Protein AF-A0A7R9WNU8-F1 (afdb_monomer_lite)

pLDDT: mean 70.0, std 20.92, range [22.3, 96.44]

Sequence (212 aa):
NELLADQFHLSLTNDFSRGPYYLSSAVDLATPSNAATPTSLSWSRRGPVSAQDYSLGQPVDSRFLCEICDNTTNACFNEGECYGTECECFTPLTKASGMLCEREISCLEEDCANGGTCNLVTGVCDCDIDFDGRLCQIKYCAETGTFCFNGATICNPDGTCECPPGYIGEDCIEFDCTDPSVCQNGGECGPVEGCDCSDTDYEGTFCEILFT

Radius of gyration: 22.52 Å; chains: 1; bounding box: 58×40×62 Å

Organism: NCBI:txid1486917

InterPro domains:
  IPR000742 EGF-like domain [PS00022] (125-136)
  IPR000742 EGF-like domain [PS50026] (103-137)
  IPR000742 EGF-like domain [PS50026] (173-208)
  IPR000742 EGF-like domain [SM00181] (68-102)
  IPR000742 EGF-like domain [SM00181] (106-137)
  IPR000742 EGF-like domain [SM00181] (140-173)
  IPR000742 EGF-like domain [SM00181] (176-208)

Foldseek 3Di:
DDDDQQAWDWDDDPPVPDDADWDDPDPLPVAPPPDLDRDDDWTFGQDPPDRDTDTDPDDPPTHTAGLFADPVVLRAPQPWDHDHGFTDQDDPRHQAEDRRSPGHQPDDQVQAPDPWGQDSHVSATDEDPQFDDRRSQWGQDPQLREIAGDNFDDADNVQATDEDPQFDDRRRQWGPCVDVPQAPQPWGQDRHPATHCPVDQADDRRSPHGND

Structure (mmCIF, N/CA/C/O backbone):
data_AF-A0A7R9WNU8-F1
#
_entry.id   AF-A0A7R9WNU8-F1
#
loop_
_atom_site.group_PDB
_atom_site.id
_atom_site.type_symbol
_atom_site.label_atom_id
_atom_site.label_alt_id
_atom_site.label_comp_id
_atom_site.label_asym_id
_atom_site.label_entity_id
_atom_site.label_seq_id
_atom_site.pdbx_PDB_ins_code
_atom_site.Cartn_x
_atom_site.Cartn_y
_atom_site.Cartn_z
_atom_site.occupancy
_atom_site.B_iso_or_equiv
_atom_site.auth_seq_id
_atom_site.auth_comp_id
_atom_site.auth_asym_id
_atom_site.auth_atom_id
_atom_site.pdbx_PDB_model_num
ATOM 1 N N . ASN A 1 1 ? 31.698 -10.765 -36.130 1.00 25.05 1 ASN A N 1
ATOM 2 C CA . ASN A 1 1 ? 32.548 -10.599 -34.942 1.00 25.05 1 ASN A CA 1
ATOM 3 C C . ASN A 1 1 ? 31.770 -9.798 -33.932 1.00 25.05 1 ASN A C 1
ATOM 5 O O . ASN A 1 1 ? 31.459 -8.657 -34.228 1.00 25.05 1 ASN A O 1
ATOM 9 N N . GLU A 1 2 ? 31.436 -10.479 -32.836 1.00 24.52 2 GLU A N 1
ATOM 10 C CA . GLU A 1 2 ? 31.051 -9.945 -31.522 1.00 24.52 2 GLU A CA 1
ATOM 11 C C . GLU A 1 2 ? 29.804 -9.049 -31.478 1.00 24.52 2 GLU A C 1
ATOM 13 O O . GLU A 1 2 ? 29.890 -7.827 -31.492 1.00 24.52 2 GLU A O 1
ATOM 18 N N . LEU A 1 3 ? 28.635 -9.691 -31.366 1.00 22.30 3 LEU A N 1
ATOM 19 C CA . LEU A 1 3 ? 27.522 -9.134 -30.596 1.00 22.30 3 LEU A CA 1
ATOM 20 C C . LEU A 1 3 ? 27.734 -9.611 -29.157 1.00 22.30 3 LEU A C 1
ATOM 22 O O . LEU A 1 3 ? 27.889 -10.812 -28.922 1.00 22.30 3 LEU A O 1
ATOM 26 N N . LEU A 1 4 ? 27.891 -8.649 -28.254 1.00 25.55 4 LEU A N 1
ATOM 27 C CA . LEU A 1 4 ? 28.163 -8.846 -26.836 1.00 25.55 4 LEU A CA 1
ATOM 28 C C . LEU A 1 4 ? 27.005 -9.623 -26.196 1.00 25.55 4 LEU A C 1
ATOM 30 O O . LEU A 1 4 ? 25.851 -9.467 -26.576 1.00 25.55 4 LEU A O 1
ATOM 34 N N . ALA A 1 5 ? 27.343 -10.523 -25.277 1.00 26.98 5 ALA A N 1
ATOM 35 C CA . ALA A 1 5 ? 26.377 -11.274 -24.493 1.00 26.98 5 ALA A CA 1
ATOM 36 C C . ALA A 1 5 ? 25.730 -10.326 -23.474 1.00 26.98 5 ALA A C 1
ATOM 38 O O . ALA A 1 5 ? 26.328 -10.054 -22.431 1.00 26.98 5 ALA A O 1
ATOM 39 N N . ASP A 1 6 ? 24.553 -9.803 -23.805 1.00 33.06 6 ASP A N 1
ATOM 40 C CA . ASP A 1 6 ? 23.759 -8.985 -22.893 1.00 33.06 6 ASP A CA 1
ATOM 41 C C . ASP A 1 6 ? 23.204 -9.851 -21.749 1.00 33.06 6 ASP A C 1
ATOM 43 O O . ASP A 1 6 ? 22.934 -11.050 -21.894 1.00 33.06 6 ASP A O 1
ATOM 47 N N . GLN A 1 7 ? 23.209 -9.266 -20.559 1.00 36.50 7 GLN A N 1
ATOM 48 C CA . GLN A 1 7 ? 23.317 -9.901 -19.256 1.00 36.50 7 GLN A CA 1
ATOM 49 C C . GLN A 1 7 ? 21.923 -10.304 -18.767 1.00 36.50 7 GLN A C 1
ATOM 51 O O . GLN A 1 7 ? 20.983 -9.533 -18.808 1.00 36.50 7 GLN A O 1
ATOM 56 N N . PHE A 1 8 ? 21.729 -11.527 -18.280 1.00 34.34 8 PHE A N 1
ATOM 57 C CA . PHE A 1 8 ? 20.435 -11.892 -17.694 1.00 34.34 8 PHE A CA 1
ATOM 58 C C . PHE A 1 8 ? 20.247 -11.183 -16.347 1.00 34.34 8 PHE A C 1
ATOM 60 O O . PHE A 1 8 ? 21.055 -11.376 -15.436 1.00 34.34 8 PHE A O 1
ATOM 67 N N . HIS A 1 9 ? 19.156 -10.429 -16.187 1.00 36.09 9 HIS A N 1
ATOM 68 C CA . HIS A 1 9 ? 18.772 -9.842 -14.904 1.00 36.09 9 HIS A CA 1
ATOM 69 C C . HIS A 1 9 ? 17.624 -10.647 -14.275 1.00 36.09 9 HIS A C 1
ATOM 71 O O . HIS A 1 9 ? 16.579 -10.863 -14.887 1.00 36.09 9 HIS A O 1
ATOM 77 N N . LEU A 1 10 ? 17.815 -11.113 -13.037 1.00 35.81 10 LEU A N 1
ATOM 78 C CA . LEU A 1 10 ? 16.743 -11.719 -12.242 1.00 35.81 10 LEU A CA 1
ATOM 79 C C . LEU A 1 10 ? 15.827 -10.598 -11.727 1.00 35.81 10 LEU A C 1
ATOM 81 O O . LEU A 1 10 ? 16.297 -9.740 -10.978 1.00 35.81 10 LEU A O 1
ATOM 85 N N . SER A 1 11 ? 14.545 -10.607 -12.105 1.00 32.97 11 SER A N 1
ATOM 86 C CA . SER A 1 11 ? 13.539 -9.745 -11.475 1.00 32.97 11 SER A CA 1
ATOM 87 C C . SER A 1 11 ? 12.910 -10.479 -10.291 1.00 32.97 11 SER A C 1
ATOM 89 O O . SER A 1 11 ? 12.469 -11.623 -10.406 1.00 32.97 11 SER A O 1
ATOM 91 N N . LEU A 1 12 ? 12.955 -9.835 -9.125 1.00 36.66 12 LEU A N 1
ATOM 92 C CA . LEU A 1 12 ? 12.411 -10.332 -7.867 1.00 36.66 12 LEU A CA 1
ATOM 93 C C . LEU A 1 12 ? 10.961 -9.856 -7.756 1.00 36.66 12 LEU A C 1
ATOM 95 O O . LEU A 1 12 ? 10.712 -8.686 -7.468 1.00 36.66 12 LEU A O 1
ATOM 99 N N . THR A 1 13 ? 9.995 -10.749 -7.955 1.00 33.03 13 THR A N 1
ATOM 100 C CA . THR A 1 13 ? 8.621 -10.490 -7.521 1.00 33.03 13 THR A CA 1
ATOM 101 C C . THR A 1 13 ? 8.575 -10.675 -6.008 1.00 33.03 13 THR A C 1
ATOM 103 O O . THR A 1 13 ? 8.647 -11.802 -5.516 1.00 33.03 13 THR A O 1
ATOM 106 N N . ASN A 1 14 ? 8.484 -9.574 -5.259 1.00 34.22 14 ASN A N 1
ATOM 107 C CA . ASN A 1 14 ? 8.147 -9.597 -3.834 1.00 34.22 14 ASN A CA 1
ATOM 108 C C . ASN A 1 14 ? 6.671 -9.989 -3.669 1.00 34.22 14 ASN A C 1
ATOM 110 O O . ASN A 1 14 ? 5.835 -9.178 -3.285 1.00 34.22 14 ASN A O 1
ATOM 114 N N . ASP A 1 15 ? 6.347 -11.242 -3.967 1.00 35.44 15 ASP A N 1
ATOM 115 C CA . ASP A 1 15 ? 5.181 -11.886 -3.387 1.00 35.44 15 ASP A CA 1
ATOM 116 C C . ASP A 1 15 ? 5.658 -12.539 -2.085 1.00 35.44 15 ASP A C 1
ATOM 118 O O . ASP A 1 15 ? 6.263 -13.617 -2.075 1.00 35.44 15 ASP A O 1
ATOM 122 N N . PHE A 1 16 ? 5.442 -11.842 -0.966 1.00 35.47 16 PHE A N 1
ATOM 123 C CA . PHE A 1 16 ? 5.829 -12.293 0.376 1.00 35.47 16 PHE A CA 1
ATOM 124 C C . PHE A 1 16 ? 5.161 -13.618 0.798 1.00 35.47 16 PHE A C 1
ATOM 126 O O . PHE A 1 16 ? 5.444 -14.129 1.881 1.00 35.47 16 PHE A O 1
ATOM 133 N N . SER A 1 17 ? 4.334 -14.230 -0.054 1.00 31.78 17 SER A N 1
ATOM 134 C CA . SER A 1 17 ? 3.738 -15.540 0.191 1.00 31.78 17 SER A CA 1
ATOM 135 C C . SER A 1 17 ? 4.529 -16.737 -0.372 1.00 31.78 17 SER A C 1
ATOM 137 O O . SER A 1 17 ? 4.220 -17.878 -0.007 1.00 31.78 17 SER A O 1
ATOM 139 N N . ARG A 1 18 ? 5.567 -16.555 -1.216 1.00 34.66 18 ARG A N 1
ATOM 140 C CA . ARG A 1 18 ? 6.251 -17.694 -1.881 1.00 34.66 18 ARG A CA 1
ATOM 141 C C . ARG A 1 18 ? 7.779 -17.585 -2.011 1.00 34.66 18 ARG A C 1
ATOM 143 O O . ARG A 1 18 ? 8.329 -17.411 -3.090 1.00 34.66 18 ARG A O 1
ATOM 150 N N . GLY A 1 19 ? 8.478 -17.947 -0.934 1.00 30.94 19 GLY A N 1
ATOM 151 C CA . GLY A 1 19 ? 9.800 -18.591 -1.022 1.00 30.94 19 GLY A CA 1
ATOM 152 C C . GLY A 1 19 ? 11.040 -17.677 -1.021 1.00 30.94 19 GLY A C 1
ATOM 153 O O . GLY A 1 19 ? 10.937 -16.461 -0.961 1.00 30.94 19 GLY A O 1
ATOM 154 N N . PRO A 1 20 ? 12.248 -18.273 -0.973 1.00 30.56 20 PRO A N 1
ATOM 155 C CA . PRO A 1 20 ? 13.504 -17.571 -0.716 1.00 30.56 20 PRO A CA 1
ATOM 156 C C . PRO A 1 20 ? 14.034 -16.842 -1.959 1.00 30.56 20 PRO A C 1
ATOM 158 O O . PRO A 1 20 ? 13.868 -17.296 -3.088 1.00 30.56 20 PRO A O 1
ATOM 161 N N . TYR A 1 21 ? 14.788 -15.779 -1.710 1.00 32.78 21 TYR A N 1
ATOM 162 C CA . TYR A 1 21 ? 15.542 -15.020 -2.702 1.00 32.78 21 TYR A CA 1
ATOM 163 C C . TYR A 1 21 ? 16.694 -15.847 -3.303 1.00 32.78 21 TYR A C 1
ATOM 165 O O . TYR A 1 21 ? 17.456 -16.481 -2.565 1.00 32.78 21 TYR A O 1
ATOM 173 N N . TYR A 1 22 ? 16.857 -15.791 -4.629 1.00 35.81 22 TYR A N 1
ATOM 174 C CA . TYR A 1 22 ? 18.014 -16.339 -5.343 1.00 35.81 22 TYR A CA 1
ATOM 175 C C . TYR A 1 22 ? 18.797 -15.189 -5.977 1.00 35.81 22 TYR A C 1
ATOM 177 O O . TYR A 1 22 ? 18.269 -14.443 -6.794 1.00 35.81 22 TYR A O 1
ATOM 185 N N . LEU A 1 23 ? 20.064 -15.046 -5.596 1.00 34.28 23 LEU A N 1
ATOM 186 C CA . LEU A 1 23 ? 21.018 -14.185 -6.288 1.00 34.28 23 LEU A CA 1
ATOM 187 C C . LEU A 1 23 ? 21.801 -15.074 -7.253 1.00 34.28 23 LEU A C 1
ATOM 189 O O . LEU A 1 23 ? 22.517 -15.964 -6.798 1.00 34.28 23 LEU A O 1
ATOM 193 N N . SER A 1 24 ? 21.714 -14.833 -8.560 1.00 36.03 24 SER A N 1
ATOM 194 C CA . SER A 1 24 ? 22.759 -15.294 -9.476 1.00 36.03 24 SER A CA 1
ATOM 195 C C . SER A 1 24 ? 23.588 -14.098 -9.917 1.00 36.03 24 SER A C 1
ATOM 197 O O . SER A 1 24 ? 23.088 -13.212 -10.602 1.00 36.03 24 SER A O 1
ATOM 199 N N . SER A 1 25 ? 24.870 -14.086 -9.569 1.00 39.31 25 SER A N 1
ATOM 200 C CA . SER A 1 25 ? 25.871 -13.351 -10.336 1.00 39.31 25 SER A CA 1
ATOM 201 C C . SER A 1 25 ? 26.431 -14.312 -11.384 1.00 39.31 25 SER A C 1
ATOM 203 O O . SER A 1 25 ? 27.365 -15.051 -11.075 1.00 39.31 25 SER A O 1
ATOM 205 N N . ALA A 1 26 ? 25.854 -14.383 -12.583 1.00 37.22 26 ALA A N 1
ATOM 206 C CA . ALA A 1 26 ? 26.482 -15.134 -13.669 1.00 37.22 26 ALA A CA 1
ATOM 207 C C . ALA A 1 26 ? 25.917 -14.739 -15.034 1.00 37.22 26 ALA A C 1
ATOM 209 O O . ALA A 1 26 ? 24.832 -15.161 -15.422 1.00 37.22 26 ALA A O 1
ATOM 210 N N . VAL A 1 27 ? 26.718 -13.999 -15.794 1.00 41.44 27 VAL A N 1
ATOM 211 C CA . VAL A 1 27 ? 26.675 -14.066 -17.253 1.00 41.44 27 VAL A CA 1
ATOM 212 C C . VAL A 1 27 ? 27.012 -15.515 -17.634 1.00 41.44 27 VAL A C 1
ATOM 214 O O . VAL A 1 27 ? 28.160 -15.938 -17.484 1.00 41.44 27 VAL A O 1
ATOM 217 N N . ASP A 1 28 ? 26.030 -16.306 -18.073 1.00 48.72 28 ASP A N 1
ATOM 218 C CA . ASP A 1 28 ? 26.281 -17.645 -18.620 1.00 48.72 28 ASP A CA 1
ATOM 219 C C . ASP A 1 28 ? 26.775 -17.521 -20.069 1.00 48.72 28 ASP A C 1
ATOM 221 O O . ASP A 1 28 ? 26.008 -17.641 -21.022 1.00 48.72 28 ASP A O 1
ATOM 225 N N . LEU A 1 29 ? 28.083 -17.291 -20.230 1.00 47.94 29 LEU A N 1
ATOM 226 C CA . LEU A 1 29 ? 28.760 -17.202 -21.533 1.00 47.94 29 LEU A CA 1
ATOM 227 C C . LEU A 1 29 ? 28.645 -18.486 -22.382 1.00 47.94 29 LEU A C 1
ATOM 229 O O . LEU A 1 29 ? 29.039 -18.475 -23.549 1.00 47.94 29 LEU A O 1
ATOM 233 N N . ALA A 1 30 ? 28.159 -19.596 -21.813 1.00 50.97 30 ALA A N 1
ATOM 234 C CA . ALA A 1 30 ? 27.924 -20.843 -22.534 1.00 50.97 30 ALA A CA 1
ATOM 235 C C . ALA A 1 30 ? 26.485 -20.973 -23.061 1.00 50.97 30 ALA A C 1
ATOM 237 O O . ALA A 1 30 ? 26.227 -21.878 -23.856 1.00 50.97 30 ALA A O 1
ATOM 238 N N . THR A 1 31 ? 25.566 -20.085 -22.664 1.00 50.19 31 THR A N 1
ATOM 239 C CA . THR A 1 31 ? 24.210 -20.049 -23.218 1.00 50.19 31 THR A CA 1
ATOM 240 C C . THR A 1 31 ? 24.264 -19.543 -24.665 1.00 50.19 31 THR A C 1
ATOM 242 O O . THR A 1 31 ? 24.716 -18.422 -24.909 1.00 50.19 31 THR A O 1
ATOM 245 N N . PRO A 1 32 ? 23.827 -20.345 -25.656 1.00 47.91 32 PRO A N 1
ATOM 246 C CA . PRO A 1 32 ? 23.740 -19.896 -27.041 1.00 47.91 32 PRO A CA 1
ATOM 247 C C . PRO A 1 32 ? 22.820 -18.677 -27.165 1.00 47.91 32 PRO A C 1
ATOM 249 O O . PRO A 1 32 ? 21.771 -18.635 -26.528 1.00 47.91 32 PRO A O 1
ATOM 252 N N . SER A 1 33 ? 23.147 -17.727 -28.044 1.00 45.22 33 SER A N 1
ATOM 253 C CA . SER A 1 33 ? 22.353 -16.499 -28.239 1.00 45.22 33 SER A CA 1
ATOM 254 C C . SER A 1 33 ? 20.903 -16.737 -28.687 1.00 45.22 33 SER A C 1
ATOM 256 O O . SER A 1 33 ? 20.090 -15.821 -28.660 1.00 45.22 33 SER A O 1
ATOM 258 N N . ASN A 1 34 ? 20.569 -17.956 -29.115 1.00 43.75 34 ASN A N 1
ATOM 259 C CA . ASN A 1 34 ? 19.229 -18.374 -29.518 1.00 43.75 34 ASN A CA 1
ATOM 260 C C . ASN A 1 34 ? 18.506 -19.241 -28.468 1.00 43.75 34 ASN A C 1
ATOM 262 O O . ASN A 1 34 ? 17.464 -19.822 -28.780 1.00 43.75 34 ASN A O 1
ATOM 266 N N . ALA A 1 35 ? 19.059 -19.394 -27.264 1.00 39.34 35 ALA A N 1
ATOM 267 C CA . ALA A 1 35 ? 18.433 -20.141 -26.181 1.00 39.34 35 ALA A CA 1
ATOM 268 C C . ALA A 1 35 ? 17.596 -19.200 -25.299 1.00 39.34 35 ALA A C 1
ATOM 270 O O . ALA A 1 35 ? 18.115 -18.260 -24.710 1.00 39.34 35 ALA A O 1
ATOM 271 N N . ALA A 1 36 ? 16.293 -19.480 -25.187 1.00 41.25 36 ALA A N 1
ATOM 272 C CA . ALA A 1 36 ? 15.349 -18.677 -24.400 1.00 41.25 36 ALA A CA 1
ATOM 273 C C . ALA A 1 36 ? 15.536 -18.806 -22.875 1.00 41.25 36 ALA A C 1
ATOM 275 O O . ALA A 1 36 ? 14.973 -18.030 -22.111 1.00 41.25 36 ALA A O 1
ATOM 276 N N . THR A 1 37 ? 16.305 -19.799 -22.421 1.00 50.91 37 THR A N 1
ATOM 277 C CA . THR A 1 37 ? 16.618 -20.029 -21.007 1.00 50.91 37 THR A CA 1
ATOM 278 C C . THR A 1 37 ? 18.098 -20.368 -20.859 1.00 50.91 37 THR A C 1
ATOM 280 O O . THR A 1 37 ? 18.585 -21.197 -21.639 1.00 50.91 37 THR A O 1
ATOM 283 N N . PRO A 1 38 ? 18.803 -19.818 -19.857 1.00 56.78 38 PRO A N 1
ATOM 284 C CA . PRO A 1 38 ? 20.194 -20.162 -19.614 1.00 56.78 38 PRO A CA 1
ATOM 285 C C . PRO A 1 38 ? 20.372 -21.650 -19.305 1.00 56.78 38 PRO A C 1
ATOM 287 O O . PRO A 1 38 ? 19.585 -22.241 -18.563 1.00 56.78 38 PRO A O 1
ATOM 290 N N . THR A 1 39 ? 21.403 -22.271 -19.875 1.00 55.09 39 THR A N 1
ATOM 291 C CA . THR A 1 39 ? 21.571 -23.735 -19.833 1.00 55.09 39 THR A CA 1
ATOM 292 C C . THR A 1 39 ? 22.517 -24.231 -18.739 1.00 55.09 39 THR A C 1
ATOM 294 O O . THR A 1 39 ? 22.515 -25.428 -18.450 1.00 55.09 39 THR A O 1
ATOM 297 N N . SER A 1 40 ? 23.310 -23.350 -18.119 1.00 60.25 40 SER A N 1
ATOM 298 C CA . SER A 1 40 ? 24.420 -23.742 -17.228 1.00 60.25 40 SER A CA 1
ATOM 299 C C . SER A 1 40 ? 24.307 -23.179 -15.807 1.00 60.25 40 SER A C 1
ATOM 301 O O . SER A 1 40 ? 25.317 -22.986 -15.128 1.00 60.25 40 SER A O 1
ATOM 303 N N . LEU A 1 41 ? 23.092 -22.896 -15.335 1.00 58.91 41 LEU A N 1
ATOM 304 C CA . LEU A 1 41 ? 22.897 -22.274 -14.026 1.00 58.91 41 LEU A CA 1
ATOM 305 C C . LEU A 1 41 ? 22.957 -23.273 -12.870 1.00 58.91 41 LEU A C 1
ATOM 307 O O . LEU A 1 41 ? 22.329 -24.332 -12.891 1.00 58.91 41 LEU A O 1
ATOM 311 N N . SER A 1 42 ? 23.669 -22.879 -11.816 1.00 56.09 42 SER A N 1
ATOM 312 C CA . SER A 1 42 ? 23.660 -23.537 -10.510 1.00 56.09 42 SER A CA 1
ATOM 313 C C . SER A 1 42 ? 22.867 -22.701 -9.507 1.00 56.09 42 SER A C 1
ATOM 315 O O . SER A 1 42 ? 23.148 -21.515 -9.345 1.00 56.09 42 SER A O 1
ATOM 317 N N . TRP A 1 43 ? 21.924 -23.320 -8.798 1.00 56.12 43 TRP A N 1
ATOM 318 C CA . TRP A 1 43 ? 21.064 -22.643 -7.824 1.00 56.12 43 TRP A CA 1
ATOM 319 C C . TRP A 1 43 ? 21.502 -22.951 -6.393 1.00 56.12 43 TRP A C 1
ATOM 321 O O . TRP A 1 43 ? 21.687 -24.119 -6.037 1.00 56.12 43 TRP A O 1
ATOM 331 N N . SER A 1 44 ? 21.625 -21.919 -5.556 1.00 49.78 44 SER A N 1
ATOM 332 C CA . SER A 1 44 ? 21.910 -22.061 -4.125 1.00 49.78 44 SER A CA 1
ATOM 333 C C . SER A 1 44 ? 21.028 -21.151 -3.265 1.00 49.78 44 SER A C 1
ATOM 335 O O . SER A 1 44 ? 20.645 -20.060 -3.683 1.00 49.78 44 SER A O 1
ATOM 337 N N . ARG A 1 45 ? 20.691 -21.601 -2.047 1.00 47.78 45 ARG A N 1
ATOM 338 C CA . ARG A 1 45 ? 20.030 -20.773 -1.018 1.00 47.78 45 ARG A CA 1
ATOM 339 C C . ARG A 1 45 ? 21.026 -20.458 0.098 1.00 47.78 45 ARG A C 1
ATOM 341 O O . ARG A 1 45 ? 21.611 -21.380 0.667 1.00 47.78 45 ARG A O 1
ATOM 348 N N . ARG A 1 46 ? 21.141 -19.179 0.474 1.00 45.78 46 ARG A N 1
ATOM 349 C CA . ARG A 1 46 ? 21.893 -18.745 1.662 1.00 45.78 46 ARG A CA 1
ATOM 350 C C . ARG A 1 46 ? 21.017 -18.878 2.913 1.00 45.78 46 ARG A C 1
ATOM 352 O O . ARG A 1 46 ? 19.933 -18.302 2.979 1.00 45.78 46 ARG A O 1
ATOM 359 N N . GLY A 1 47 ? 21.460 -19.669 3.890 1.00 44.41 47 GLY A N 1
ATOM 360 C CA . GLY A 1 47 ? 20.769 -19.825 5.173 1.00 44.41 47 GLY A CA 1
ATOM 361 C C . GLY A 1 47 ? 21.026 -18.655 6.140 1.00 44.41 47 GLY A C 1
ATOM 362 O O . GLY A 1 47 ? 22.044 -17.977 6.012 1.00 44.41 47 GLY A O 1
ATOM 363 N N . PRO A 1 48 ? 20.150 -18.430 7.140 1.00 45.09 48 PRO A N 1
ATOM 364 C CA . PRO A 1 48 ? 20.269 -17.303 8.071 1.00 45.09 48 PRO A CA 1
ATOM 365 C C . PRO A 1 48 ? 21.409 -17.423 9.103 1.00 45.09 48 PRO A C 1
ATOM 367 O O . PRO A 1 48 ? 21.715 -16.438 9.764 1.00 45.09 48 PRO A O 1
ATOM 370 N N . VAL A 1 49 ? 22.038 -18.599 9.274 1.00 43.88 49 VAL A N 1
ATOM 371 C CA . VAL A 1 49 ? 22.949 -18.861 10.419 1.00 43.88 49 VAL A CA 1
ATOM 372 C C . VAL A 1 49 ? 24.324 -19.435 10.025 1.00 43.88 49 VAL A C 1
ATOM 374 O O . VAL A 1 49 ? 25.227 -19.517 10.853 1.00 43.88 49 VAL A O 1
ATOM 377 N N . SER A 1 50 ? 24.565 -19.760 8.755 1.00 42.91 50 SER A N 1
ATOM 378 C CA . SER A 1 50 ? 25.918 -20.029 8.252 1.00 42.91 50 SER A CA 1
ATOM 379 C C . SER A 1 50 ? 25.964 -19.789 6.746 1.00 42.91 50 SER A C 1
ATOM 381 O O . SER A 1 50 ? 25.005 -20.077 6.032 1.00 42.91 50 SER A O 1
ATOM 383 N N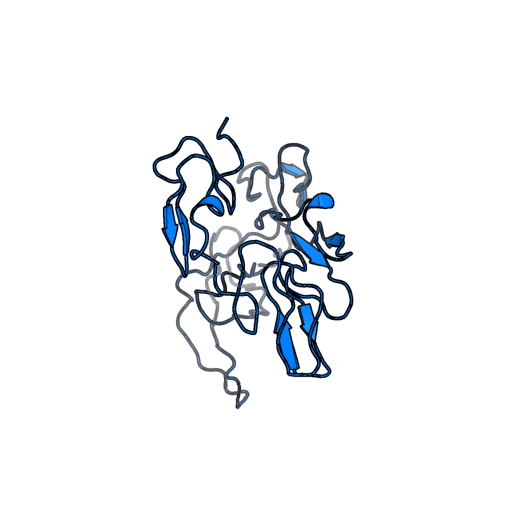 . ALA A 1 51 ? 27.085 -19.264 6.251 1.00 46.38 51 ALA A N 1
ATOM 384 C CA . ALA A 1 51 ? 27.378 -19.104 4.825 1.00 46.38 51 ALA A CA 1
ATOM 385 C C . ALA A 1 51 ? 27.637 -20.464 4.137 1.00 46.38 51 ALA A C 1
ATOM 387 O O . ALA A 1 51 ? 28.649 -20.657 3.471 1.00 46.38 51 ALA A O 1
ATOM 388 N N . GLN A 1 52 ? 26.769 -21.445 4.377 1.00 41.75 52 GLN A N 1
ATOM 389 C CA . GLN A 1 52 ? 26.761 -22.721 3.680 1.00 41.75 52 GLN A CA 1
ATOM 390 C C . GLN A 1 52 ? 25.718 -22.641 2.572 1.00 41.75 52 GLN A C 1
ATOM 392 O O . GLN A 1 52 ? 24.519 -22.537 2.831 1.00 41.75 52 GLN A O 1
ATOM 397 N N . ASP A 1 53 ? 26.210 -22.660 1.337 1.00 47.81 53 ASP A N 1
ATOM 398 C CA . ASP A 1 53 ? 25.394 -22.710 0.135 1.00 47.81 53 ASP A CA 1
ATOM 399 C C . ASP A 1 53 ? 24.870 -24.138 -0.050 1.00 47.81 53 ASP A C 1
ATOM 401 O O . ASP A 1 53 ? 25.636 -25.079 -0.273 1.00 47.81 53 ASP A O 1
ATOM 405 N N . TYR A 1 54 ? 23.555 -24.315 0.048 1.00 47.41 54 TYR A N 1
ATOM 406 C CA . TYR A 1 54 ? 22.908 -25.583 -0.285 1.00 47.41 54 TYR A CA 1
ATOM 407 C C . TYR A 1 54 ? 22.464 -25.532 -1.742 1.00 47.41 54 TYR A C 1
ATOM 409 O O . TYR A 1 54 ? 21.703 -24.634 -2.107 1.00 47.41 54 TYR A O 1
ATOM 417 N N . SER A 1 55 ? 22.920 -26.482 -2.565 1.00 51.97 55 SER A N 1
ATOM 418 C CA . SER A 1 55 ? 22.422 -26.618 -3.935 1.00 51.97 55 SER A CA 1
ATOM 419 C C . SER A 1 55 ? 20.953 -27.026 -3.894 1.00 51.97 55 SER A C 1
ATOM 421 O O . SER A 1 55 ? 20.603 -28.061 -3.325 1.00 51.97 55 SER A O 1
ATOM 423 N N . LEU A 1 56 ? 20.095 -26.192 -4.472 1.00 56.44 56 LEU A N 1
ATOM 424 C CA . LEU A 1 56 ? 18.690 -26.510 -4.692 1.00 56.44 56 LEU A CA 1
ATOM 425 C C . LEU A 1 56 ? 18.473 -26.765 -6.187 1.00 56.44 56 LEU A C 1
ATOM 427 O O . LEU A 1 56 ? 19.260 -26.331 -7.025 1.00 56.44 56 LEU A O 1
ATOM 431 N N . GLY A 1 57 ? 17.416 -27.501 -6.530 1.00 52.19 57 GLY A N 1
ATOM 432 C CA . GLY A 1 57 ? 16.908 -27.497 -7.903 1.00 52.19 57 GLY A CA 1
ATOM 433 C C . GLY A 1 57 ? 16.399 -26.103 -8.288 1.00 52.19 57 GLY A C 1
ATOM 434 O O . GLY A 1 57 ? 16.213 -25.249 -7.419 1.00 52.19 57 GLY A O 1
ATOM 435 N N . GLN A 1 58 ? 16.165 -25.877 -9.582 1.00 52.31 58 GLN A N 1
ATOM 436 C CA . GLN A 1 58 ? 15.604 -24.621 -10.087 1.00 52.31 58 GLN A CA 1
ATOM 437 C C . GLN A 1 58 ? 14.316 -24.233 -9.321 1.00 52.31 58 GLN A C 1
ATOM 439 O O . GLN A 1 58 ? 13.460 -25.098 -9.110 1.00 52.31 58 GLN A O 1
ATOM 444 N N . PRO A 1 59 ? 14.142 -22.960 -8.915 1.00 52.72 59 PRO A N 1
ATOM 445 C CA . PRO A 1 59 ? 12.919 -22.492 -8.270 1.00 52.72 59 PRO A CA 1
ATOM 446 C C . PRO A 1 59 ? 11.725 -22.633 -9.213 1.00 52.72 59 PRO A C 1
ATOM 448 O O . PRO A 1 59 ? 11.824 -22.303 -10.395 1.00 52.72 59 PRO A O 1
ATOM 451 N N . VAL A 1 60 ? 10.592 -23.084 -8.670 1.00 44.31 60 VAL A N 1
ATOM 452 C CA . VAL A 1 60 ? 9.369 -23.410 -9.431 1.00 44.31 60 VAL A CA 1
ATOM 453 C C . VAL A 1 60 ? 8.779 -22.203 -10.174 1.00 44.31 60 VAL A C 1
ATOM 455 O O . VAL A 1 60 ? 8.031 -22.395 -11.124 1.00 44.31 60 VAL A O 1
ATOM 458 N N . ASP A 1 61 ? 9.145 -20.985 -9.763 1.00 49.81 61 ASP A N 1
ATOM 459 C CA . ASP A 1 61 ? 8.680 -19.721 -10.344 1.00 49.81 61 ASP A CA 1
ATOM 460 C C . ASP A 1 61 ? 9.851 -18.786 -10.696 1.00 49.81 61 ASP A C 1
ATOM 462 O O . ASP A 1 61 ? 9.885 -17.607 -10.359 1.00 49.81 61 ASP A O 1
ATOM 466 N N . SER A 1 62 ? 10.893 -19.345 -11.316 1.00 46.72 62 SER A N 1
ATOM 467 C CA . SER A 1 62 ? 12.008 -18.559 -11.853 1.00 46.72 62 SER A CA 1
ATOM 468 C C . SER A 1 62 ? 11.783 -18.280 -13.337 1.00 46.72 62 SER A C 1
ATOM 470 O O . SER A 1 62 ? 11.708 -19.206 -14.146 1.00 46.72 62 SER A O 1
ATOM 472 N N . ARG A 1 63 ? 11.688 -16.999 -13.706 1.00 49.00 63 ARG A N 1
ATOM 473 C CA . ARG A 1 63 ? 11.636 -16.556 -15.105 1.00 49.00 63 ARG A CA 1
ATOM 474 C C . ARG A 1 63 ? 12.939 -15.852 -15.466 1.00 49.00 63 ARG A C 1
ATOM 476 O O . ARG A 1 63 ? 13.377 -14.958 -14.751 1.00 49.00 63 ARG A O 1
ATOM 483 N N . PHE A 1 64 ? 13.549 -16.269 -16.573 1.00 51.75 64 PHE A N 1
ATOM 484 C CA . PHE A 1 64 ? 14.679 -15.565 -17.173 1.00 51.75 64 PHE A CA 1
ATOM 485 C C . PHE A 1 64 ? 14.143 -14.576 -18.182 1.00 51.75 64 PHE A C 1
ATOM 487 O O . PHE A 1 64 ? 13.417 -14.959 -19.097 1.00 51.75 64 PHE A O 1
ATOM 494 N N . LEU A 1 65 ? 14.486 -13.314 -17.979 1.00 51.88 65 LEU A N 1
ATOM 495 C CA . LEU A 1 65 ? 14.081 -12.236 -18.855 1.00 51.88 65 LEU A CA 1
ATOM 496 C C . LEU A 1 65 ? 15.311 -11.772 -19.640 1.00 51.88 65 LEU A C 1
ATOM 498 O O . LEU A 1 65 ? 16.414 -11.713 -19.092 1.00 51.88 65 LEU A O 1
ATOM 502 N N . CYS A 1 66 ? 15.134 -11.495 -20.930 1.00 55.00 66 CYS A N 1
ATOM 503 C CA . CYS A 1 66 ? 16.161 -10.835 -21.731 1.00 55.00 66 CYS A CA 1
ATOM 504 C C . CYS A 1 66 ? 16.299 -9.394 -21.235 1.00 55.00 66 CYS A C 1
ATOM 506 O O . CYS A 1 66 ? 15.298 -8.698 -21.171 1.00 55.00 66 CYS A O 1
ATOM 508 N N . GLU A 1 67 ? 17.509 -8.939 -20.910 1.00 53.84 67 GLU A N 1
ATOM 509 C CA . GLU A 1 67 ? 17.757 -7.557 -20.451 1.00 53.84 67 GLU A CA 1
ATOM 510 C C . GLU A 1 67 ? 17.444 -6.499 -21.515 1.00 53.84 67 GLU A C 1
ATOM 512 O O . GLU A 1 67 ? 17.221 -5.340 -21.184 1.00 53.84 67 GLU A O 1
ATOM 517 N N . ILE A 1 68 ? 17.366 -6.910 -22.781 1.00 62.72 68 ILE A N 1
ATOM 518 C CA . ILE A 1 68 ? 17.128 -6.033 -23.921 1.00 62.72 68 ILE A CA 1
ATOM 519 C C . ILE A 1 68 ? 15.841 -6.431 -24.636 1.00 62.72 68 ILE A C 1
ATOM 521 O O . ILE A 1 68 ? 15.607 -7.611 -24.919 1.00 62.72 68 ILE A O 1
ATOM 525 N N . CYS A 1 69 ? 15.028 -5.430 -24.967 1.00 70.12 69 CYS A N 1
ATOM 526 C CA . CYS A 1 69 ? 13.857 -5.603 -25.816 1.00 70.12 69 CYS A CA 1
ATOM 527 C C . CYS A 1 69 ? 14.230 -5.551 -27.314 1.00 70.12 69 CYS A C 1
ATOM 529 O O . CYS A 1 69 ? 15.175 -4.872 -27.709 1.00 70.12 69 CYS A O 1
ATOM 531 N N . ASP A 1 70 ? 13.473 -6.263 -28.158 1.00 70.25 70 ASP A N 1
ATOM 532 C CA . ASP A 1 70 ? 13.490 -6.111 -29.620 1.00 70.25 70 ASP A CA 1
ATOM 533 C C . ASP A 1 70 ? 12.048 -6.126 -30.153 1.00 70.25 70 ASP A C 1
ATOM 535 O O . ASP A 1 70 ? 11.192 -6.876 -29.680 1.00 70.25 70 ASP A O 1
ATOM 539 N N . ASN A 1 71 ? 11.783 -5.332 -31.187 1.00 68.00 71 ASN A N 1
ATOM 540 C CA . ASN A 1 71 ? 10.475 -5.175 -31.826 1.00 68.00 71 ASN A CA 1
ATOM 541 C C . ASN A 1 71 ? 9.956 -6.449 -32.508 1.00 68.00 71 ASN A C 1
ATOM 543 O O . ASN A 1 71 ? 8.791 -6.504 -32.902 1.00 68.00 71 ASN A O 1
ATOM 547 N N . THR A 1 72 ? 10.796 -7.473 -32.676 1.00 63.88 72 THR A N 1
ATOM 548 C CA . THR A 1 72 ? 10.383 -8.762 -33.250 1.00 63.88 72 THR A CA 1
ATOM 549 C C . THR A 1 72 ? 9.870 -9.760 -32.212 1.00 63.88 72 THR A C 1
ATOM 551 O O . THR A 1 72 ? 9.091 -10.650 -32.557 1.00 63.88 72 THR A O 1
ATOM 554 N N . THR A 1 73 ? 10.267 -9.607 -30.948 1.00 63.94 73 THR A N 1
ATOM 555 C CA . THR A 1 73 ? 9.926 -10.516 -29.844 1.00 63.94 73 THR A CA 1
ATOM 556 C C . THR A 1 73 ? 9.139 -9.839 -28.718 1.00 63.94 73 THR A C 1
ATOM 558 O O . THR A 1 73 ? 8.588 -10.564 -27.898 1.00 63.94 73 THR A O 1
ATOM 561 N N . ASN A 1 74 ? 9.086 -8.496 -28.707 1.00 60.38 74 ASN A N 1
ATOM 562 C CA . ASN A 1 74 ? 8.603 -7.586 -27.657 1.00 60.38 74 ASN A CA 1
ATOM 563 C C . ASN A 1 74 ? 8.560 -8.202 -26.246 1.00 60.38 74 ASN A C 1
ATOM 565 O O . ASN A 1 74 ? 7.558 -8.778 -25.828 1.00 60.38 74 ASN A O 1
ATOM 569 N N . ALA A 1 75 ? 9.665 -8.044 -25.515 1.00 70.06 75 ALA A N 1
ATOM 570 C CA . ALA A 1 75 ? 9.828 -8.528 -24.146 1.00 70.06 75 ALA A CA 1
ATOM 571 C C . ALA A 1 75 ? 9.275 -7.570 -23.068 1.00 70.06 75 ALA A C 1
ATOM 573 O O . ALA A 1 75 ? 9.368 -7.898 -21.886 1.00 70.06 75 ALA A O 1
ATOM 574 N N . CYS A 1 76 ? 8.739 -6.402 -23.445 1.00 73.75 76 CYS A N 1
ATOM 575 C CA . CYS A 1 76 ? 8.211 -5.424 -22.494 1.00 73.75 76 CYS A CA 1
ATOM 576 C C . CYS A 1 76 ? 6.829 -5.865 -21.976 1.00 73.75 76 CYS A C 1
ATOM 578 O O . CYS A 1 76 ? 5.915 -6.157 -22.749 1.00 73.75 76 CYS A O 1
ATOM 580 N N . PHE A 1 77 ? 6.679 -5.933 -20.656 1.00 75.88 77 PHE A N 1
ATOM 581 C CA . PHE A 1 77 ? 5.458 -6.331 -19.955 1.00 75.88 77 PHE A CA 1
ATOM 582 C C . PHE A 1 77 ? 4.521 -5.143 -19.730 1.00 75.88 77 PHE A C 1
ATOM 584 O O . PHE A 1 77 ? 4.882 -4.000 -19.990 1.00 75.88 77 PHE A O 1
ATOM 591 N N . ASN A 1 78 ? 3.308 -5.424 -19.241 1.00 72.38 78 ASN A N 1
ATOM 592 C CA . ASN A 1 78 ? 2.336 -4.415 -18.810 1.00 72.38 78 ASN A CA 1
ATOM 593 C C . ASN A 1 78 ? 2.082 -3.308 -19.847 1.00 72.38 78 ASN A C 1
ATOM 595 O O . ASN A 1 78 ? 1.872 -2.162 -19.478 1.00 72.38 78 ASN A O 1
ATOM 599 N N . GLU A 1 79 ? 2.104 -3.662 -21.138 1.00 78.31 79 GLU A N 1
ATOM 600 C CA . GLU A 1 79 ? 1.936 -2.735 -22.270 1.00 78.31 79 GLU A CA 1
ATOM 601 C C . GLU A 1 79 ? 3.086 -1.726 -22.446 1.00 78.31 79 GLU A C 1
ATOM 603 O O . GLU A 1 79 ? 2.885 -0.632 -22.966 1.00 78.31 79 GLU A O 1
ATOM 608 N N . GLY A 1 80 ? 4.303 -2.073 -22.017 1.00 80.75 80 GLY A N 1
ATOM 609 C CA . GLY A 1 80 ? 5.501 -1.280 -22.287 1.00 80.75 80 GLY A CA 1
ATOM 610 C C . GLY A 1 80 ? 5.877 -1.269 -23.773 1.00 80.75 80 GLY A C 1
ATOM 611 O O . GLY A 1 80 ? 5.702 -2.264 -24.487 1.00 80.75 80 GLY A O 1
ATOM 612 N N . GLU A 1 81 ? 6.431 -0.149 -24.239 1.00 83.12 81 GLU A N 1
ATOM 613 C CA . GLU A 1 81 ? 6.911 -0.002 -25.616 1.00 83.12 81 GLU A CA 1
ATOM 614 C C . GLU A 1 81 ? 8.431 -0.176 -25.688 1.00 83.12 81 GLU A C 1
ATOM 616 O O . GLU A 1 81 ? 9.172 0.344 -24.859 1.00 83.12 81 GLU A O 1
ATOM 621 N N . CYS A 1 82 ? 8.920 -0.908 -26.691 1.00 83.62 82 CYS A N 1
ATOM 622 C CA . CYS A 1 82 ? 10.356 -1.070 -26.900 1.00 83.62 82 CYS A CA 1
ATOM 623 C C . CYS A 1 82 ? 10.917 0.095 -27.725 1.00 83.62 82 CYS A C 1
ATOM 625 O O . CYS A 1 82 ? 10.559 0.273 -28.894 1.00 83.62 82 CYS A O 1
ATOM 627 N N . TYR A 1 83 ? 11.845 0.859 -27.147 1.00 82.75 83 TYR A N 1
ATOM 628 C CA . TYR A 1 83 ? 12.534 1.952 -27.824 1.00 82.75 83 TYR A CA 1
ATOM 629 C C . TYR A 1 83 ? 14.027 1.636 -27.981 1.00 82.75 83 TYR A C 1
ATOM 631 O O . TYR A 1 83 ? 14.868 1.918 -27.127 1.00 82.75 83 TYR A O 1
ATOM 639 N N . GLY A 1 84 ? 14.371 1.022 -29.115 1.00 79.56 84 GLY A N 1
ATOM 640 C CA . GLY A 1 84 ? 15.732 0.562 -29.389 1.00 79.56 84 GLY A CA 1
ATOM 641 C C . GLY A 1 84 ? 16.038 -0.730 -28.639 1.00 79.56 84 GLY A C 1
ATOM 642 O O . GLY A 1 84 ? 15.725 -1.799 -29.149 1.00 79.56 84 GLY A O 1
ATOM 643 N N . THR A 1 85 ? 16.667 -0.614 -27.468 1.00 71.00 85 THR A N 1
ATOM 644 C CA . THR A 1 85 ? 17.031 -1.743 -26.591 1.00 71.00 85 THR A CA 1
ATOM 645 C C . THR A 1 85 ? 16.407 -1.654 -25.198 1.00 71.00 85 THR A C 1
ATOM 647 O O . THR A 1 85 ? 16.562 -2.578 -24.405 1.00 71.00 85 THR A O 1
ATOM 650 N N . GLU A 1 86 ? 15.718 -0.554 -24.889 1.00 77.12 86 GLU A N 1
ATOM 651 C CA . GLU A 1 86 ? 15.143 -0.269 -23.572 1.00 77.12 86 GLU A CA 1
ATOM 652 C C . GLU A 1 86 ? 13.614 -0.239 -23.653 1.00 77.12 86 GLU A C 1
ATOM 654 O O . GLU A 1 86 ? 13.050 0.229 -24.646 1.00 77.12 86 GLU A O 1
ATOM 659 N N . CYS A 1 87 ? 12.941 -0.730 -22.611 1.00 78.81 87 CYS A N 1
ATOM 660 C CA . CYS A 1 87 ? 11.494 -0.591 -22.497 1.00 78.81 87 CYS A CA 1
ATOM 661 C C . CYS A 1 87 ? 11.129 0.765 -21.882 1.00 78.81 87 CYS A C 1
ATOM 663 O O . CYS A 1 87 ? 11.640 1.151 -20.829 1.00 78.81 87 CYS A O 1
ATOM 665 N N . GLU A 1 88 ? 10.189 1.461 -22.509 1.00 84.50 88 GLU A N 1
ATOM 666 C CA . GLU A 1 88 ? 9.543 2.645 -21.962 1.00 84.50 88 GLU A CA 1
ATOM 667 C C . GLU A 1 88 ? 8.295 2.214 -21.180 1.00 84.50 88 GLU A C 1
ATOM 669 O O . GLU A 1 88 ? 7.286 1.795 -21.749 1.00 84.50 88 GLU A O 1
ATOM 674 N N . CYS A 1 89 ? 8.390 2.279 -19.849 1.00 79.00 89 CYS A N 1
ATOM 675 C CA . CYS A 1 89 ? 7.352 1.789 -18.933 1.00 79.00 89 CYS A CA 1
ATOM 676 C C . CYS A 1 89 ? 6.407 2.875 -18.418 1.00 79.00 89 CYS A C 1
ATOM 678 O O . CYS A 1 89 ? 5.364 2.568 -17.850 1.00 79.00 89 CYS A O 1
ATOM 680 N N . PHE A 1 90 ? 6.769 4.141 -18.622 1.00 70.81 90 PHE A N 1
ATOM 681 C CA . PHE A 1 90 ? 5.968 5.296 -18.238 1.00 70.81 90 PHE A CA 1
ATOM 682 C C . PHE A 1 90 ? 5.320 5.908 -19.465 1.00 70.81 90 PHE A C 1
ATOM 684 O O . PHE A 1 90 ? 5.762 6.930 -19.986 1.00 70.81 90 PHE A O 1
ATOM 691 N N . THR A 1 91 ? 4.240 5.282 -19.910 1.00 67.06 91 THR A N 1
ATOM 692 C CA . THR A 1 91 ? 3.344 5.895 -20.888 1.00 67.06 91 THR A CA 1
ATOM 693 C C . THR A 1 91 ? 2.024 6.250 -20.199 1.00 67.06 91 THR A C 1
ATOM 695 O O . THR A 1 91 ? 1.718 5.708 -19.137 1.00 67.06 91 THR A O 1
ATOM 698 N N . PRO A 1 92 ? 1.186 7.127 -20.777 1.00 60.66 92 PRO A N 1
ATOM 699 C CA . PRO A 1 92 ? -0.152 7.397 -20.245 1.00 60.66 92 PRO A CA 1
ATOM 700 C C . PRO A 1 92 ? -1.042 6.149 -20.103 1.00 60.66 92 PRO A C 1
ATOM 702 O O . PRO A 1 92 ? -2.057 6.208 -19.415 1.00 60.66 92 PRO A O 1
ATOM 705 N N . LEU A 1 93 ? -0.687 5.051 -20.777 1.00 59.22 93 LEU A N 1
ATOM 706 C CA . LEU A 1 93 ? -1.407 3.779 -20.766 1.00 59.22 93 LEU A CA 1
ATOM 707 C C . LEU A 1 93 ? -0.740 2.739 -19.850 1.00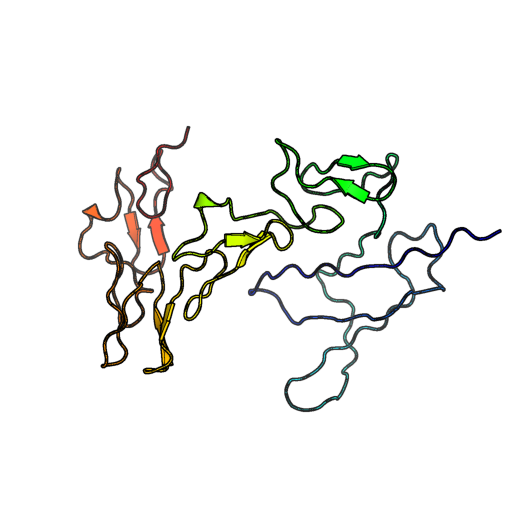 59.22 93 LEU A C 1
ATOM 709 O O . LEU A 1 93 ? -1.406 1.824 -19.380 1.00 59.22 93 LEU A O 1
ATOM 713 N N . THR A 1 94 ? 0.547 2.910 -19.544 1.00 64.19 94 THR A N 1
ATOM 714 C CA . THR A 1 94 ? 1.373 1.925 -18.839 1.00 64.19 94 THR A CA 1
ATOM 715 C C . THR A 1 94 ? 1.692 2.428 -17.429 1.00 64.19 94 THR A C 1
ATOM 717 O O . THR A 1 94 ? 2.467 3.367 -17.251 1.00 64.19 94 THR A O 1
ATOM 720 N N . LYS A 1 95 ? 1.109 1.800 -16.400 1.00 69.44 95 LYS A N 1
ATOM 721 C CA . LYS A 1 95 ? 1.480 2.020 -14.988 1.00 69.44 95 LYS A CA 1
ATOM 722 C C . LYS A 1 95 ? 2.445 0.932 -14.536 1.00 69.44 95 LYS A C 1
ATOM 724 O O . LYS A 1 95 ? 2.121 0.122 -13.671 1.00 69.44 95 LYS A O 1
ATOM 729 N N . ALA A 1 96 ? 3.618 0.879 -15.155 1.00 74.56 96 ALA A N 1
ATOM 730 C CA . ALA A 1 96 ? 4.594 -0.156 -14.863 1.00 74.56 96 ALA A CA 1
ATOM 731 C C . ALA A 1 96 ? 6.017 0.381 -14.720 1.00 74.56 96 ALA A C 1
ATOM 733 O O . ALA A 1 96 ? 6.351 1.494 -15.114 1.00 74.56 96 ALA A O 1
ATOM 734 N N . SER A 1 97 ? 6.861 -0.431 -14.104 1.00 70.88 97 SER A N 1
ATOM 735 C CA . SER A 1 97 ? 8.224 -0.106 -13.730 1.00 70.88 97 SER A CA 1
ATOM 736 C C . SER A 1 97 ? 9.110 -1.348 -13.795 1.00 70.88 97 SER A C 1
ATOM 738 O O . SER A 1 97 ? 8.632 -2.471 -13.955 1.00 70.88 97 SER A O 1
ATOM 740 N N . GLY A 1 98 ? 10.418 -1.150 -13.655 1.00 67.94 98 GLY A N 1
ATOM 741 C CA . GLY A 1 98 ? 11.425 -2.158 -13.977 1.00 67.94 98 GLY A CA 1
ATOM 742 C C . GLY A 1 98 ? 11.958 -1.998 -15.397 1.00 67.94 98 GLY A C 1
ATOM 743 O O . GLY A 1 98 ? 11.459 -1.195 -16.176 1.00 67.94 98 GLY A O 1
ATOM 744 N N . MET A 1 99 ? 13.022 -2.732 -15.716 1.00 70.44 99 MET A N 1
ATOM 745 C CA . MET A 1 99 ? 13.742 -2.562 -16.988 1.00 70.44 99 MET A CA 1
ATOM 746 C C . MET A 1 99 ? 12.944 -3.099 -18.176 1.00 70.44 99 MET A C 1
ATOM 748 O O . MET A 1 99 ? 13.175 -2.689 -19.309 1.00 70.44 99 MET A O 1
ATOM 752 N N . LEU A 1 100 ? 12.006 -4.010 -17.907 1.00 72.44 100 LEU A N 1
ATOM 753 C CA . LEU A 1 100 ? 11.109 -4.593 -18.896 1.00 72.44 100 LEU A CA 1
ATOM 754 C C . LEU A 1 100 ? 9.651 -4.297 -18.566 1.00 72.44 100 LEU A C 1
ATOM 756 O O . LEU A 1 100 ? 8.763 -4.981 -19.066 1.00 72.44 100 LEU A O 1
ATOM 760 N N . CYS A 1 101 ? 9.394 -3.311 -17.708 1.00 74.69 101 CYS A N 1
ATOM 761 C CA . CYS A 1 101 ? 8.053 -2.966 -17.242 1.00 74.69 101 CYS A CA 1
ATOM 762 C C . CYS A 1 101 ? 7.358 -4.129 -16.525 1.00 74.69 101 CYS A C 1
ATOM 764 O O . CYS A 1 101 ? 6.137 -4.245 -16.543 1.00 74.69 101 CYS A O 1
ATOM 766 N N . GLU A 1 102 ? 8.127 -5.025 -15.909 1.00 71.31 102 GLU A N 1
ATOM 767 C CA . GLU A 1 102 ? 7.625 -6.263 -15.319 1.00 71.31 102 GLU A CA 1
ATOM 768 C C . GLU A 1 102 ? 6.927 -6.069 -13.967 1.00 71.31 102 GLU A C 1
ATOM 770 O O . GLU A 1 102 ? 6.270 -6.985 -13.473 1.00 71.31 102 GLU A O 1
ATOM 775 N N . ARG A 1 103 ? 7.059 -4.883 -13.363 1.00 67.19 103 ARG A N 1
ATOM 776 C CA . ARG A 1 103 ? 6.396 -4.521 -12.110 1.00 67.19 103 ARG A CA 1
ATOM 777 C C . ARG A 1 103 ? 5.260 -3.559 -12.389 1.00 67.19 103 ARG A C 1
ATOM 779 O O . ARG A 1 103 ? 5.495 -2.492 -12.938 1.00 67.19 103 ARG A O 1
ATOM 786 N N . GLU A 1 104 ? 4.056 -3.878 -11.945 1.00 69.94 104 GLU A N 1
ATOM 787 C CA . GLU A 1 104 ? 2.997 -2.874 -11.882 1.00 69.94 104 GLU A CA 1
ATOM 788 C C . GLU A 1 104 ? 3.328 -1.844 -10.798 1.00 69.94 104 GLU A C 1
ATOM 790 O O . GLU A 1 104 ? 3.714 -2.185 -9.671 1.00 69.94 104 GLU A O 1
ATOM 795 N N . ILE A 1 105 ? 3.181 -0.573 -11.151 1.00 67.19 105 ILE A N 1
ATOM 796 C CA . ILE A 1 105 ? 3.254 0.526 -10.204 1.00 67.19 105 ILE A CA 1
ATOM 797 C C . ILE A 1 105 ? 1.919 0.582 -9.483 1.00 67.19 105 ILE A C 1
ATOM 799 O O . ILE A 1 105 ? 0.878 0.852 -10.074 1.00 67.19 105 ILE A O 1
ATOM 803 N N . SER A 1 106 ? 1.968 0.351 -8.183 1.00 64.50 106 SER A N 1
ATOM 804 C CA . SER A 1 106 ? 0.802 0.421 -7.302 1.00 64.50 106 SER A CA 1
ATOM 805 C C . SER A 1 106 ? 0.593 1.757 -6.625 1.00 64.50 106 SER A C 1
ATOM 807 O O . SER A 1 106 ? -0.397 1.895 -5.921 1.00 64.50 106 SER A O 1
ATOM 809 N N . CYS A 1 107 ? 1.555 2.671 -6.727 1.00 70.62 107 CYS A N 1
ATOM 810 C CA . CYS A 1 107 ? 1.392 4.011 -6.195 1.00 70.62 107 CYS A CA 1
ATOM 811 C C . CYS A 1 107 ? 1.267 5.013 -7.341 1.00 70.62 107 CYS A C 1
ATOM 813 O O . CYS A 1 107 ? 2.053 5.036 -8.282 1.00 70.62 107 CYS A O 1
ATOM 815 N N . LEU A 1 108 ? 0.267 5.866 -7.270 1.00 68.19 108 LEU A N 1
ATOM 816 C CA . LEU A 1 108 ? 0.314 7.213 -7.811 1.00 68.19 108 LEU A CA 1
ATOM 817 C C . LEU A 1 108 ? 0.816 8.136 -6.690 1.00 68.19 108 LEU A C 1
ATOM 819 O O . LEU A 1 108 ? 0.829 7.736 -5.526 1.00 68.19 108 LEU A O 1
ATOM 823 N N . GLU A 1 109 ? 1.256 9.362 -6.999 1.00 61.31 109 GLU A N 1
ATOM 824 C CA . GLU A 1 109 ? 1.712 10.290 -5.941 1.00 61.31 109 GLU A CA 1
ATOM 825 C C . GLU A 1 109 ? 0.656 10.494 -4.842 1.00 61.31 109 GLU A C 1
ATOM 827 O O . GLU A 1 109 ? 1.007 10.702 -3.687 1.00 61.31 109 GLU A O 1
ATOM 832 N N . GLU A 1 110 ? -0.625 10.375 -5.190 1.00 66.38 110 GLU A N 1
ATOM 833 C CA . GLU A 1 110 ? -1.753 10.547 -4.270 1.00 66.38 110 GLU A CA 1
ATOM 834 C C . GLU A 1 110 ? -2.006 9.322 -3.369 1.00 66.38 110 GLU A C 1
ATOM 836 O O . GLU A 1 110 ? -2.699 9.441 -2.361 1.00 66.38 110 GLU A O 1
ATOM 841 N N . ASP A 1 111 ? -1.410 8.168 -3.688 1.00 77.88 111 ASP A N 1
ATOM 842 C CA . ASP A 1 111 ? -1.633 6.907 -2.968 1.00 77.88 111 ASP A CA 1
ATOM 843 C C . ASP A 1 111 ? -0.663 6.718 -1.791 1.00 77.88 111 ASP A C 1
ATOM 845 O O . ASP A 1 111 ? -0.891 5.877 -0.918 1.00 77.88 111 ASP A O 1
ATOM 849 N N . CYS A 1 112 ? 0.439 7.473 -1.752 1.00 86.00 112 CYS A N 1
ATOM 850 C CA . CYS A 1 112 ? 1.418 7.377 -0.677 1.00 86.00 112 CYS A CA 1
ATOM 851 C C . CYS A 1 112 ? 0.941 8.134 0.563 1.00 86.00 112 CYS A C 1
ATOM 853 O O . CYS A 1 112 ? 0.881 9.364 0.592 1.00 86.00 112 CYS A O 1
ATOM 855 N N . ALA A 1 113 ? 0.630 7.392 1.622 1.00 86.12 113 ALA A N 1
ATOM 856 C CA . ALA A 1 113 ? 0.193 7.968 2.880 1.00 86.12 113 ALA A CA 1
ATOM 857 C C . ALA A 1 113 ? 1.352 8.646 3.632 1.00 86.12 113 ALA A C 1
ATOM 859 O O . ALA A 1 113 ? 2.533 8.422 3.366 1.00 86.12 113 ALA A O 1
ATOM 860 N N . ASN A 1 114 ? 0.997 9.457 4.632 1.00 88.31 114 ASN A N 1
ATOM 861 C CA . ASN A 1 114 ? 1.912 9.913 5.685 1.00 88.31 114 ASN A CA 1
ATOM 862 C C . ASN A 1 114 ? 3.191 10.620 5.200 1.00 88.31 114 ASN A C 1
ATOM 864 O O . ASN A 1 114 ? 4.237 10.496 5.826 1.00 88.31 114 ASN A O 1
ATOM 868 N N . GLY A 1 115 ? 3.101 11.378 4.104 1.00 84.62 115 GLY A N 1
ATOM 869 C CA . GLY A 1 115 ? 4.237 12.132 3.559 1.00 84.62 115 GLY A CA 1
ATOM 870 C C . GLY A 1 115 ? 5.159 11.314 2.654 1.00 84.62 115 GLY A C 1
ATOM 871 O O . GLY A 1 115 ? 6.152 11.849 2.165 1.00 84.62 115 GLY A O 1
ATOM 872 N N . GLY A 1 116 ? 4.820 10.048 2.386 1.00 89.62 116 GLY A N 1
ATOM 873 C CA . GLY A 1 116 ? 5.547 9.231 1.427 1.00 89.62 116 GLY A CA 1
ATOM 874 C C . GLY A 1 116 ? 5.491 9.807 0.011 1.00 89.62 116 GLY A C 1
ATOM 875 O O . GLY A 1 116 ? 4.529 10.468 -0.376 1.00 89.62 116 GLY A O 1
ATOM 876 N N . THR A 1 117 ? 6.526 9.541 -0.782 1.00 88.44 117 THR A N 1
ATOM 877 C CA . THR A 1 117 ? 6.582 9.932 -2.201 1.00 88.44 117 THR A CA 1
ATOM 878 C C . THR A 1 117 ? 6.601 8.685 -3.069 1.00 88.44 117 THR A C 1
ATOM 880 O O . THR A 1 117 ? 7.376 7.767 -2.807 1.00 88.44 117 THR A O 1
ATOM 883 N N . CYS A 1 118 ? 5.770 8.625 -4.112 1.00 84.44 118 CYS A N 1
ATOM 884 C CA . CYS A 1 118 ? 5.756 7.449 -4.976 1.00 84.44 118 CYS A CA 1
ATOM 885 C C . CYS A 1 118 ? 7.054 7.364 -5.778 1.00 84.44 118 CYS A C 1
ATOM 887 O O . CYS A 1 118 ? 7.350 8.214 -6.622 1.00 84.44 118 CYS A O 1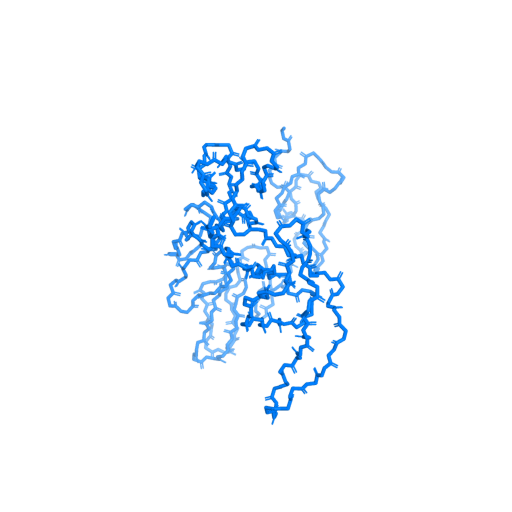
ATOM 889 N N . ASN A 1 119 ? 7.822 6.305 -5.540 1.00 79.06 119 ASN A N 1
ATOM 890 C CA . ASN A 1 119 ? 9.013 6.037 -6.312 1.00 79.06 119 ASN A CA 1
ATOM 891 C C . ASN A 1 119 ? 8.628 5.273 -7.574 1.00 79.06 119 ASN A C 1
ATOM 893 O O . ASN A 1 119 ? 8.452 4.056 -7.595 1.00 79.06 119 ASN A O 1
ATOM 897 N N . LEU A 1 120 ? 8.540 6.024 -8.660 1.00 71.94 120 LEU A N 1
ATOM 898 C CA . LEU A 1 120 ? 8.188 5.542 -9.988 1.00 71.94 120 LEU A CA 1
ATOM 899 C C . LEU A 1 120 ? 9.135 4.435 -10.511 1.00 71.94 120 LEU A C 1
ATOM 901 O O . LEU A 1 120 ? 8.730 3.590 -11.306 1.00 71.94 120 LEU A O 1
ATOM 905 N N . VAL A 1 121 ? 10.378 4.363 -10.026 1.00 68.50 121 VAL A N 1
ATOM 906 C CA . VAL A 1 121 ? 11.372 3.353 -10.445 1.00 68.50 121 VAL A CA 1
ATOM 907 C C . VAL A 1 121 ? 11.217 2.026 -9.695 1.00 68.50 121 VAL A C 1
ATOM 909 O O . VAL A 1 121 ? 11.501 0.955 -10.239 1.00 68.50 121 VAL A O 1
ATOM 912 N N . THR A 1 122 ? 10.786 2.057 -8.438 1.00 67.88 122 THR A N 1
ATOM 913 C CA . THR A 1 122 ? 10.548 0.834 -7.652 1.00 67.88 122 THR A CA 1
ATOM 914 C C . THR A 1 122 ? 9.086 0.392 -7.708 1.00 67.88 122 THR A C 1
ATOM 916 O O . THR A 1 122 ? 8.805 -0.794 -7.540 1.00 67.88 122 THR A O 1
ATOM 919 N N . GLY A 1 123 ? 8.171 1.320 -7.995 1.00 70.06 123 GLY A N 1
ATOM 920 C CA . GLY A 1 123 ? 6.725 1.115 -7.969 1.00 70.06 123 GLY A CA 1
ATOM 921 C C . GLY A 1 123 ? 6.134 1.073 -6.557 1.00 70.06 123 GLY A C 1
ATOM 922 O O . GLY A 1 123 ? 5.004 0.613 -6.400 1.00 70.06 123 GLY A O 1
ATOM 923 N N . VAL A 1 124 ? 6.888 1.506 -5.539 1.00 74.25 124 VAL A N 1
ATOM 924 C CA . VAL A 1 124 ? 6.456 1.582 -4.131 1.00 74.25 124 VAL A CA 1
ATOM 925 C C . VAL A 1 124 ? 6.720 2.974 -3.563 1.00 74.25 124 VAL A C 1
ATOM 927 O O . VAL A 1 124 ? 7.506 3.735 -4.123 1.00 74.25 124 VAL A O 1
ATOM 930 N N . CYS A 1 125 ? 6.067 3.323 -2.459 1.00 81.69 125 CYS A N 1
ATOM 931 C CA . CYS A 1 125 ? 6.289 4.609 -1.812 1.00 81.69 125 CYS A CA 1
ATOM 932 C C . CYS A 1 125 ? 7.615 4.628 -1.036 1.00 81.69 125 CYS A C 1
ATOM 934 O O . CYS A 1 125 ? 7.909 3.711 -0.270 1.00 81.69 125 CYS A O 1
ATOM 936 N N . ASP A 1 126 ? 8.396 5.692 -1.216 1.00 88.69 126 ASP A N 1
ATOM 937 C CA . ASP A 1 126 ? 9.504 6.041 -0.331 1.00 88.69 126 ASP A CA 1
ATOM 938 C C . ASP A 1 126 ? 8.907 6.710 0.913 1.00 88.69 126 ASP A C 1
ATOM 940 O O . ASP A 1 126 ? 8.343 7.803 0.824 1.00 88.69 126 ASP A O 1
ATOM 944 N N . CYS A 1 127 ? 8.983 6.027 2.056 1.00 86.62 127 CYS A N 1
ATOM 945 C CA . CYS A 1 127 ? 8.320 6.450 3.287 1.00 86.62 127 CYS A CA 1
ATOM 946 C C . CYS A 1 127 ? 9.165 7.393 4.140 1.00 86.62 127 CYS A C 1
ATOM 948 O O . CYS A 1 127 ? 10.390 7.268 4.221 1.00 86.62 127 CYS A O 1
ATOM 950 N N . ASP A 1 128 ? 8.473 8.305 4.822 1.00 90.75 128 ASP A N 1
ATOM 951 C CA . ASP A 1 128 ? 9.055 9.130 5.873 1.00 90.75 128 ASP A CA 1
ATOM 952 C C . ASP A 1 128 ? 9.492 8.281 7.076 1.00 90.75 128 ASP A C 1
ATOM 954 O O . ASP A 1 128 ? 9.114 7.117 7.239 1.00 90.75 128 ASP A O 1
ATOM 958 N N . ILE A 1 129 ? 10.315 8.882 7.939 1.00 87.94 129 ILE A N 1
ATOM 959 C CA . ILE A 1 129 ? 10.798 8.223 9.153 1.00 87.94 129 ILE A CA 1
ATOM 960 C C . ILE A 1 129 ? 9.624 7.715 10.000 1.00 87.94 129 ILE A C 1
ATOM 962 O O . ILE A 1 129 ? 8.606 8.393 10.133 1.00 87.94 129 ILE A O 1
ATOM 966 N N . ASP A 1 130 ? 9.790 6.523 10.571 1.00 89.00 130 ASP A N 1
ATOM 967 C CA . ASP A 1 130 ? 8.787 5.821 11.380 1.00 89.00 130 ASP A CA 1
ATOM 968 C C . ASP A 1 130 ? 7.565 5.297 10.601 1.00 89.00 130 ASP A C 1
ATOM 970 O O . ASP A 1 130 ? 6.633 4.790 11.222 1.00 89.00 130 ASP A O 1
ATOM 974 N N . PHE A 1 131 ? 7.564 5.351 9.265 1.00 89.00 131 PHE A N 1
ATOM 975 C CA . PHE A 1 131 ? 6.535 4.730 8.426 1.00 89.00 131 PHE A CA 1
ATOM 976 C C . PHE A 1 131 ? 7.108 3.637 7.515 1.00 89.00 131 PHE A C 1
ATOM 978 O O . PHE A 1 131 ? 8.274 3.663 7.127 1.00 89.00 131 PHE A O 1
ATOM 985 N N . ASP A 1 132 ? 6.270 2.655 7.191 1.00 86.81 132 ASP A N 1
ATOM 986 C CA . ASP A 1 132 ? 6.593 1.485 6.376 1.00 86.81 132 ASP A CA 1
ATOM 987 C C . ASP A 1 132 ? 5.338 0.999 5.618 1.00 86.81 132 ASP A C 1
ATOM 989 O O . ASP A 1 132 ? 4.229 1.525 5.765 1.00 86.81 132 ASP A O 1
ATOM 993 N N . GLY A 1 133 ? 5.505 -0.038 4.805 1.00 78.06 133 GLY A N 1
ATOM 994 C CA . GLY A 1 133 ? 4.483 -0.592 3.934 1.00 78.06 133 GLY A CA 1
ATOM 995 C C . GLY A 1 133 ? 4.543 -0.004 2.527 1.00 78.06 133 GLY A C 1
ATOM 996 O O . GLY A 1 133 ? 5.104 1.058 2.276 1.00 78.06 133 GLY A O 1
ATOM 997 N N . ARG A 1 134 ? 3.932 -0.719 1.577 1.00 77.31 134 ARG A N 1
ATOM 998 C CA . ARG A 1 134 ? 3.929 -0.373 0.142 1.00 77.31 134 ARG A CA 1
ATOM 999 C C . ARG A 1 134 ? 3.423 1.046 -0.143 1.00 77.31 134 ARG A C 1
ATOM 1001 O O . ARG A 1 134 ? 3.883 1.649 -1.110 1.00 77.31 134 ARG A O 1
ATOM 1008 N N . LEU A 1 135 ? 2.501 1.536 0.685 1.00 80.56 135 LEU A N 1
ATOM 1009 C CA . LEU A 1 135 ? 1.864 2.850 0.601 1.00 80.56 135 LEU A CA 1
ATOM 1010 C C . LEU A 1 135 ? 2.156 3.720 1.837 1.00 80.56 135 LEU A C 1
ATOM 1012 O O . LEU A 1 135 ? 1.428 4.673 2.096 1.00 80.56 135 LEU A O 1
ATOM 1016 N N . CYS A 1 136 ? 3.188 3.394 2.626 1.00 85.69 136 CYS A N 1
ATOM 1017 C CA . CYS A 1 136 ? 3.527 4.090 3.878 1.00 85.69 136 CYS A CA 1
ATOM 1018 C C . CYS A 1 136 ? 2.386 4.120 4.908 1.00 85.69 136 CYS A C 1
ATOM 1020 O O . CYS A 1 136 ? 2.255 5.050 5.709 1.00 85.69 136 CYS A O 1
ATOM 1022 N N . GLN A 1 137 ? 1.529 3.099 4.872 1.00 88.50 137 GLN A N 1
ATOM 1023 C CA . GLN A 1 137 ? 0.325 2.994 5.691 1.00 88.50 137 GLN A CA 1
ATOM 1024 C C . GLN A 1 137 ? 0.561 2.357 7.069 1.00 88.50 137 GLN A C 1
ATOM 1026 O O . GLN A 1 137 ? -0.377 2.269 7.862 1.00 88.50 137 GLN A O 1
ATOM 1031 N N . ILE A 1 138 ? 1.774 1.868 7.339 1.00 87.56 138 ILE A N 1
ATOM 1032 C CA . ILE A 1 138 ? 2.146 1.234 8.606 1.00 87.56 138 ILE A CA 1
ATOM 1033 C C . ILE A 1 138 ? 3.031 2.207 9.374 1.00 87.56 138 ILE A C 1
ATOM 1035 O O . ILE A 1 138 ? 4.023 2.686 8.834 1.00 87.56 138 ILE A O 1
ATOM 1039 N N . LYS A 1 139 ? 2.715 2.482 10.638 1.00 89.62 139 LYS A N 1
ATOM 1040 C CA . LYS A 1 139 ? 3.582 3.261 11.523 1.00 89.62 139 LYS A CA 1
ATOM 1041 C C . LYS A 1 139 ? 4.384 2.340 12.427 1.00 89.62 139 LYS A C 1
ATOM 1043 O O . LYS A 1 139 ? 3.812 1.520 13.136 1.00 89.62 139 LYS A O 1
ATOM 1048 N N . TYR A 1 140 ? 5.696 2.512 12.459 1.00 91.81 140 TYR A N 1
ATOM 1049 C CA . TYR A 1 140 ? 6.574 1.881 13.431 1.00 91.81 140 TYR A CA 1
ATOM 1050 C C . TYR A 1 140 ? 6.885 2.839 14.580 1.00 91.81 140 TYR A C 1
ATOM 1052 O O . TYR A 1 140 ? 7.395 3.936 14.378 1.00 91.81 140 TYR A O 1
ATOM 1060 N N . CYS A 1 141 ? 6.626 2.411 15.809 1.00 87.75 141 CYS A N 1
ATOM 1061 C CA . CYS A 1 141 ? 6.861 3.217 16.997 1.00 87.75 141 CYS A CA 1
ATOM 1062 C C . CYS A 1 141 ? 8.058 2.699 17.774 1.00 87.75 141 CYS A C 1
ATOM 1064 O O . CYS A 1 141 ? 7.949 1.805 18.607 1.00 87.75 141 CYS A 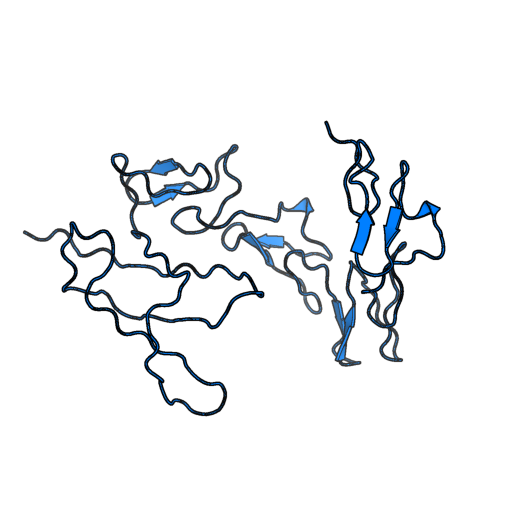O 1
ATOM 1066 N N . ALA A 1 142 ? 9.219 3.300 17.508 1.00 87.81 142 ALA A N 1
ATOM 1067 C CA . ALA A 1 142 ? 10.501 2.863 18.052 1.00 87.81 142 ALA A CA 1
ATOM 1068 C C . ALA A 1 142 ? 10.563 2.845 19.592 1.00 87.81 142 ALA A C 1
ATOM 1070 O O . ALA A 1 142 ? 11.303 2.043 20.157 1.00 87.81 142 ALA A O 1
ATOM 1071 N N . GLU A 1 143 ? 9.799 3.706 20.274 1.00 88.94 143 GLU A N 1
ATOM 1072 C CA . GLU A 1 143 ? 9.779 3.768 21.743 1.00 88.94 143 GLU A CA 1
ATOM 1073 C C . GLU A 1 143 ? 9.139 2.530 22.383 1.00 88.94 143 GLU A C 1
ATOM 1075 O O . GLU A 1 143 ? 9.602 2.066 23.425 1.00 88.94 143 GLU A O 1
ATOM 1080 N N . THR A 1 144 ? 8.098 1.983 21.754 1.00 89.88 144 THR A N 1
ATOM 1081 C CA . THR A 1 144 ? 7.346 0.824 22.258 1.00 89.88 144 THR A CA 1
ATOM 1082 C C . THR A 1 144 ? 7.666 -0.463 21.498 1.00 89.88 144 THR A C 1
ATOM 1084 O O . THR A 1 144 ? 7.407 -1.553 22.000 1.00 89.88 144 THR A O 1
ATOM 1087 N N . GLY A 1 145 ? 8.260 -0.357 20.306 1.00 87.62 145 GLY A N 1
ATOM 1088 C CA . GLY A 1 145 ? 8.475 -1.469 19.380 1.00 87.62 145 GLY A CA 1
ATOM 1089 C C . GLY A 1 145 ? 7.199 -1.942 18.672 1.00 87.62 145 GLY A C 1
ATOM 1090 O O . GLY A 1 145 ? 7.200 -3.037 18.114 1.00 87.62 145 GLY A O 1
ATOM 1091 N N . THR A 1 146 ? 6.123 -1.150 18.710 1.00 87.25 146 THR A N 1
ATOM 1092 C CA . THR A 1 146 ? 4.812 -1.488 18.129 1.00 87.25 146 THR A CA 1
ATOM 1093 C C . THR A 1 146 ? 4.747 -1.095 16.655 1.00 87.25 146 THR A C 1
ATOM 1095 O O . THR A 1 146 ? 5.281 -0.055 16.266 1.00 87.25 146 THR A O 1
ATOM 1098 N N . PHE A 1 147 ? 4.051 -1.894 15.845 1.00 91.00 147 PHE A N 1
ATOM 1099 C CA . PHE A 1 147 ? 3.627 -1.510 14.500 1.00 91.00 147 PHE A CA 1
ATOM 1100 C C . PHE A 1 147 ? 2.123 -1.239 14.506 1.00 91.00 147 PHE A C 1
ATOM 1102 O O . PHE A 1 147 ? 1.366 -2.079 14.979 1.00 91.00 147 PHE A O 1
ATOM 1109 N N . CYS A 1 148 ? 1.703 -0.093 13.980 1.00 89.50 148 CYS A N 1
ATOM 1110 C CA . CYS A 1 148 ? 0.303 0.284 13.841 1.00 89.50 148 CYS A CA 1
ATOM 1111 C C . CYS A 1 148 ? -0.102 0.238 12.371 1.00 89.50 148 CYS A C 1
ATOM 1113 O O . CYS A 1 148 ? 0.560 0.841 11.524 1.00 89.50 148 CYS A O 1
ATOM 1115 N N . PHE A 1 149 ? -1.180 -0.474 12.068 1.00 90.62 149 PHE A N 1
ATOM 1116 C CA . PHE A 1 149 ? -1.606 -0.780 10.706 1.00 90.62 149 PHE A CA 1
ATOM 1117 C C . PHE A 1 149 ? -2.758 0.119 10.243 1.00 90.62 149 PHE A C 1
ATOM 1119 O O . PHE A 1 149 ? -3.241 0.986 10.973 1.00 90.62 149 PHE A O 1
ATOM 1126 N N . ASN A 1 150 ? -3.174 -0.084 8.989 1.00 87.06 150 ASN A N 1
ATOM 1127 C CA . ASN A 1 150 ? -4.373 0.512 8.398 1.00 87.06 150 ASN A CA 1
ATOM 1128 C C . ASN A 1 150 ? -4.434 2.049 8.468 1.00 87.06 150 ASN A C 1
ATOM 1130 O O . ASN A 1 150 ? -5.508 2.636 8.554 1.00 87.06 150 ASN A O 1
ATOM 1134 N N . GLY A 1 151 ? -3.276 2.716 8.397 1.00 86.56 151 GLY A N 1
ATOM 1135 C CA . GLY A 1 151 ? -3.185 4.177 8.386 1.00 86.56 151 GLY A CA 1
ATOM 1136 C C . GLY A 1 151 ? -3.185 4.829 9.771 1.00 86.56 151 GLY A C 1
ATOM 1137 O O . GLY A 1 151 ? -3.297 6.050 9.862 1.00 86.56 151 GLY A O 1
ATOM 1138 N N . ALA A 1 152 ? -3.044 4.055 10.850 1.00 92.31 152 ALA A N 1
ATOM 1139 C CA . ALA A 1 152 ? -2.827 4.598 12.187 1.00 92.31 152 ALA A CA 1
ATOM 1140 C C . ALA A 1 152 ? -1.531 5.434 12.244 1.00 92.31 152 ALA A C 1
ATOM 1142 O O . ALA A 1 152 ? -0.467 5.002 11.800 1.00 92.31 152 ALA A O 1
ATOM 1143 N N . THR A 1 153 ? -1.609 6.640 12.817 1.00 92.38 153 THR A N 1
ATOM 1144 C CA . THR A 1 153 ? -0.481 7.596 12.853 1.00 92.38 153 THR A CA 1
ATOM 1145 C C . THR A 1 153 ? 0.025 7.922 14.257 1.00 92.38 153 THR A C 1
ATOM 1147 O O . THR A 1 153 ? 1.060 8.588 14.399 1.00 92.38 153 THR A O 1
ATOM 1150 N N . ILE A 1 154 ? -0.665 7.440 15.293 1.00 93.25 154 ILE A N 1
ATOM 1151 C CA . ILE A 1 154 ? -0.387 7.740 16.699 1.00 93.25 154 ILE A CA 1
ATOM 1152 C C . ILE A 1 154 ? -0.215 6.433 17.471 1.00 93.25 154 ILE A C 1
ATOM 1154 O O . ILE A 1 154 ? -0.996 5.495 17.317 1.00 93.25 154 ILE A O 1
ATOM 1158 N N . CYS A 1 155 ? 0.811 6.414 18.320 1.00 93.81 155 CYS A N 1
ATOM 1159 C CA . CYS A 1 155 ? 1.096 5.329 19.247 1.00 93.81 155 CYS A CA 1
ATOM 1160 C C . CYS A 1 155 ? 0.965 5.826 20.674 1.00 93.81 155 CYS A C 1
ATOM 1162 O O . CYS A 1 155 ? 1.499 6.879 21.036 1.00 93.81 155 CYS A O 1
ATOM 1164 N N . ASN A 1 156 ? 0.292 5.029 21.484 1.00 95.50 156 AS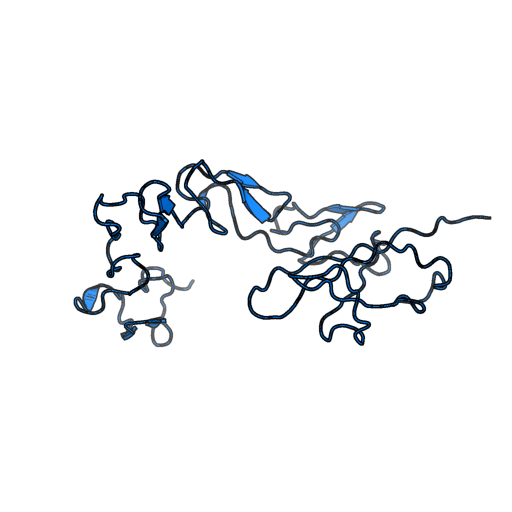N A N 1
ATOM 1165 C CA . ASN A 1 156 ? 0.159 5.255 22.901 1.00 95.50 156 ASN A CA 1
ATOM 1166 C C . ASN A 1 156 ? 1.407 4.748 23.639 1.00 95.50 156 ASN A C 1
ATOM 1168 O O . ASN A 1 156 ? 2.024 3.758 23.236 1.00 95.50 156 ASN A O 1
ATOM 1172 N N . PRO A 1 157 ? 1.771 5.372 24.773 1.00 93.12 157 PRO A N 1
ATOM 1173 C CA . PRO A 1 157 ? 2.921 4.944 25.572 1.00 93.12 157 PRO A CA 1
ATOM 1174 C C . PRO A 1 157 ? 2.814 3.524 26.148 1.00 93.12 157 PRO A C 1
ATOM 1176 O O . PRO A 1 157 ? 3.814 2.974 26.602 1.00 93.12 157 PRO A O 1
ATOM 1179 N N . ASP A 1 158 ? 1.611 2.948 26.188 1.00 93.81 158 ASP A N 1
ATOM 1180 C CA . ASP A 1 158 ? 1.363 1.579 26.648 1.00 93.81 158 ASP A CA 1
ATOM 1181 C C . ASP A 1 158 ? 1.617 0.517 25.567 1.00 93.81 158 ASP A C 1
ATOM 1183 O O . ASP A 1 158 ? 1.487 -0.673 25.845 1.00 93.81 158 ASP A O 1
ATOM 1187 N N . GLY A 1 159 ? 2.032 0.935 24.367 1.00 91.25 159 GLY A N 1
ATOM 1188 C CA . GLY A 1 159 ? 2.311 0.046 23.246 1.00 91.25 159 GLY A CA 1
ATOM 1189 C C . GLY A 1 159 ? 1.105 -0.241 22.360 1.00 91.25 159 GLY A C 1
ATOM 1190 O O . GLY A 1 159 ? 1.231 -1.096 21.489 1.00 91.25 159 GLY A O 1
ATOM 1191 N N . THR A 1 160 ? -0.013 0.466 22.548 1.00 94.88 160 THR A N 1
ATOM 1192 C CA . THR A 1 160 ? -1.190 0.389 21.669 1.00 94.88 160 THR A CA 1
ATOM 1193 C C . THR A 1 160 ? -1.212 1.511 20.629 1.00 94.88 160 THR A C 1
ATOM 1195 O O . THR A 1 160 ? -0.456 2.480 20.717 1.00 94.88 160 THR A O 1
ATOM 1198 N N . CYS A 1 161 ? -2.094 1.400 19.645 1.00 96.44 161 CYS A N 1
ATOM 1199 C CA . CYS A 1 161 ? -2.263 2.358 18.558 1.00 96.44 161 CYS A CA 1
ATOM 1200 C C . CYS A 1 161 ? -3.613 3.088 18.658 1.00 96.44 161 CYS A C 1
ATOM 1202 O O . CYS A 1 161 ? -4.604 2.521 19.117 1.00 96.44 161 CYS A O 1
ATOM 1204 N N . GLU A 1 162 ? -3.681 4.345 18.207 1.00 96.31 162 GLU A N 1
ATOM 1205 C CA . GLU A 1 162 ? -4.978 5.004 17.993 1.00 96.31 162 GLU A CA 1
ATOM 1206 C C . GLU A 1 162 ? -5.539 4.595 16.626 1.00 96.31 162 GLU A C 1
ATOM 1208 O O . GLU A 1 162 ? -5.058 5.050 15.583 1.00 96.31 162 GLU A O 1
ATOM 1213 N N . CYS A 1 163 ? -6.542 3.714 16.632 1.00 93.69 163 CYS A N 1
ATOM 1214 C CA . CYS A 1 163 ? -7.065 3.136 15.400 1.00 93.69 163 CYS A CA 1
ATOM 1215 C C . CYS A 1 163 ? -7.960 4.098 14.609 1.00 93.69 163 CYS A C 1
ATOM 1217 O O . CYS A 1 163 ? -8.834 4.750 15.192 1.00 93.69 163 CYS A O 1
ATOM 1219 N N . PRO A 1 164 ? -7.772 4.186 13.276 1.00 91.56 164 PRO A N 1
ATOM 1220 C CA . PRO A 1 164 ? -8.692 4.896 12.400 1.00 91.56 164 PRO A CA 1
ATOM 1221 C C . PRO A 1 164 ? -10.105 4.294 12.443 1.00 91.56 164 PRO A C 1
ATOM 1223 O O . PRO A 1 164 ? -10.271 3.131 12.818 1.00 91.56 164 PRO A O 1
ATOM 1226 N N . PRO A 1 165 ? -11.135 5.054 12.024 1.00 89.94 165 PRO A N 1
ATOM 1227 C CA . PRO A 1 165 ? -12.499 4.543 11.946 1.00 89.94 165 PRO A CA 1
ATOM 1228 C C . PRO A 1 165 ? -12.584 3.232 11.155 1.00 89.94 165 PRO A C 1
ATOM 1230 O O . PRO A 1 165 ? -12.010 3.124 10.073 1.00 89.94 165 PRO A O 1
ATOM 1233 N N . GLY A 1 166 ? -13.319 2.261 11.699 1.00 89.38 166 GLY A N 1
ATOM 1234 C CA . GLY A 1 166 ? -13.481 0.930 11.110 1.00 89.38 166 GLY A CA 1
ATOM 1235 C C . GLY A 1 166 ? -12.430 -0.097 11.538 1.00 89.38 166 GLY A C 1
ATOM 1236 O O . GLY A 1 166 ? -12.576 -1.264 11.192 1.00 89.38 166 GLY A O 1
ATOM 1237 N N . TYR A 1 167 ? -11.424 0.293 12.328 1.00 90.88 167 TYR A N 1
ATOM 1238 C CA . TYR A 1 167 ? -10.391 -0.611 12.837 1.00 90.88 167 TYR A CA 1
ATOM 1239 C C . TYR A 1 167 ? -10.292 -0.574 14.363 1.00 90.88 167 TYR A C 1
ATOM 1241 O O . TYR A 1 167 ? -10.522 0.459 14.993 1.00 90.88 167 TYR A O 1
ATOM 1249 N N . ILE A 1 168 ? -9.912 -1.706 14.950 1.00 91.44 168 ILE A N 1
ATOM 1250 C CA . ILE A 1 168 ? -9.742 -1.926 16.392 1.00 91.44 168 ILE A CA 1
ATOM 1251 C C . ILE A 1 168 ? -8.535 -2.842 16.665 1.00 91.44 168 ILE A C 1
ATOM 1253 O O . ILE A 1 168 ? -7.863 -3.314 15.750 1.00 91.44 168 ILE A O 1
ATOM 1257 N N . GLY A 1 169 ? -8.254 -3.088 17.946 1.00 91.19 169 GLY A N 1
ATOM 1258 C CA . GLY A 1 169 ? -7.131 -3.909 18.403 1.00 91.19 169 GLY A CA 1
ATOM 1259 C C . GLY A 1 169 ? -5.936 -3.073 18.861 1.00 91.19 169 GLY A C 1
ATOM 1260 O O . GLY A 1 169 ? -5.932 -1.850 18.745 1.00 91.19 169 GLY A O 1
ATOM 1261 N N . GLU A 1 170 ? -4.920 -3.731 19.424 1.00 91.69 170 GLU A N 1
ATOM 1262 C CA . GLU A 1 170 ? -3.720 -3.044 19.930 1.00 91.69 170 GLU A CA 1
ATOM 1263 C C . GLU A 1 170 ? -2.875 -2.441 18.797 1.00 91.69 170 GLU A C 1
ATOM 1265 O O . GLU A 1 170 ? -2.248 -1.404 18.996 1.00 91.69 170 GLU A O 1
ATOM 1270 N N . ASP A 1 171 ? -2.895 -3.064 17.618 1.00 90.31 171 ASP A N 1
ATOM 1271 C CA . ASP A 1 171 ? -2.119 -2.710 16.424 1.00 90.31 171 ASP A CA 1
ATOM 1272 C C . ASP A 1 171 ? -2.986 -2.233 15.242 1.00 90.31 171 ASP A C 1
ATOM 1274 O O . ASP A 1 171 ? -2.463 -1.900 14.178 1.00 90.31 171 ASP A O 1
ATOM 1278 N N . CYS A 1 172 ? -4.304 -2.144 15.432 1.00 91.19 172 CYS A N 1
ATOM 1279 C CA . CYS A 1 172 ? -5.281 -1.732 14.420 1.00 91.19 172 CYS A CA 1
ATOM 1280 C C . CYS A 1 172 ? -5.393 -2.663 13.207 1.00 91.19 172 CYS A C 1
ATOM 1282 O O . CYS A 1 172 ? -5.775 -2.206 12.130 1.00 91.19 172 CYS A O 1
ATOM 1284 N N . ILE A 1 173 ? -5.059 -3.950 13.353 1.00 88.75 173 ILE A N 1
ATOM 1285 C CA . ILE A 1 173 ? -5.257 -4.948 12.290 1.00 88.75 173 ILE A CA 1
ATOM 1286 C C . ILE A 1 173 ? -6.722 -5.393 12.201 1.00 88.75 173 ILE A C 1
ATOM 1288 O O . ILE A 1 173 ? -7.209 -5.676 11.107 1.00 88.75 173 ILE A O 1
ATOM 1292 N N . GLU A 1 174 ? -7.418 -5.473 13.334 1.00 85.75 174 GLU A N 1
ATOM 1293 C CA . GLU A 1 174 ? -8.777 -6.010 13.405 1.00 85.75 174 GLU A CA 1
ATOM 1294 C C . GLU A 1 174 ? -9.801 -5.013 12.851 1.00 85.75 174 GLU A C 1
ATOM 1296 O O . GLU A 1 174 ? -9.698 -3.806 13.074 1.00 85.75 174 GLU A O 1
ATOM 1301 N N . PHE A 1 175 ? -10.814 -5.520 12.148 1.00 87.12 175 PHE A N 1
ATOM 1302 C CA . PHE A 1 175 ? -11.886 -4.697 11.594 1.00 87.12 175 PHE A CA 1
ATOM 1303 C C . PHE A 1 175 ? -13.055 -4.594 12.582 1.00 87.12 175 PHE A C 1
ATOM 1305 O O . PHE A 1 175 ? -13.493 -5.598 13.154 1.00 87.12 175 PHE A O 1
ATOM 1312 N N . ASP A 1 176 ? -13.583 -3.389 12.793 1.00 90.69 176 ASP A N 1
ATOM 1313 C CA . ASP A 1 176 ? -14.660 -3.154 13.757 1.00 90.69 176 ASP A CA 1
ATOM 1314 C C . ASP A 1 176 ? -16.033 -3.497 13.175 1.00 90.69 176 ASP A C 1
ATOM 1316 O O . ASP A 1 176 ? -16.763 -2.640 12.682 1.00 90.69 176 ASP A O 1
ATOM 1320 N N . CYS A 1 177 ? -16.418 -4.765 13.291 1.00 89.38 177 CYS A N 1
ATOM 1321 C CA . CYS A 1 177 ? -17.759 -5.217 12.920 1.00 89.38 177 CYS A CA 1
ATOM 1322 C C . CYS A 1 177 ? -18.813 -5.030 14.024 1.00 89.38 177 CYS A C 1
ATOM 1324 O O . CYS A 1 177 ? -19.915 -5.576 13.912 1.00 89.38 177 CYS A O 1
ATOM 1326 N N . THR A 1 178 ? -18.514 -4.313 15.115 1.00 88.56 178 THR A N 1
ATOM 1327 C CA . THR A 1 178 ? -19.532 -4.043 16.145 1.00 88.56 178 THR A CA 1
ATOM 1328 C C . THR A 1 178 ? -20.558 -3.009 15.684 1.00 88.56 178 THR A C 1
ATOM 1330 O O . THR A 1 178 ? -21.711 -3.052 16.126 1.00 88.56 178 THR A O 1
ATOM 1333 N N . ASP A 1 179 ? -20.171 -2.145 14.743 1.00 82.56 179 ASP A N 1
ATOM 1334 C CA . ASP A 1 179 ? -21.067 -1.266 14.005 1.00 82.56 179 ASP A CA 1
ATOM 1335 C C . ASP A 1 179 ? -21.297 -1.812 12.584 1.00 82.56 179 ASP A C 1
ATOM 1337 O O . ASP A 1 179 ? -20.440 -1.654 11.716 1.00 82.56 179 ASP A O 1
ATOM 1341 N N . PRO A 1 180 ? -22.460 -2.420 12.290 1.00 74.12 180 PRO A N 1
ATOM 1342 C CA . PRO A 1 180 ? -22.742 -2.958 10.961 1.00 74.12 180 PRO A CA 1
ATOM 1343 C C . PRO A 1 180 ? -22.836 -1.882 9.868 1.00 74.12 180 PRO A C 1
ATOM 1345 O O . PRO A 1 180 ? -22.899 -2.233 8.695 1.00 74.12 180 PRO A O 1
ATOM 1348 N N . SER A 1 181 ? -22.855 -0.587 10.214 1.00 83.88 181 SER A N 1
ATOM 1349 C CA . SER A 1 181 ? -22.806 0.501 9.230 1.00 83.88 181 SER A CA 1
ATOM 1350 C C . SER A 1 181 ? -21.404 0.793 8.687 1.00 83.88 181 SER A C 1
ATOM 1352 O O . SER A 1 181 ? -21.285 1.561 7.731 1.00 83.88 181 SER A O 1
ATOM 1354 N N . VAL A 1 182 ? -20.363 0.158 9.246 1.00 90.81 182 VAL A N 1
ATOM 1355 C CA . VAL A 1 182 ? -18.987 0.234 8.735 1.00 90.81 182 VAL A CA 1
ATOM 1356 C C . VAL A 1 182 ? -18.900 -0.244 7.281 1.00 90.81 182 VAL A C 1
ATOM 1358 O O . VAL A 1 182 ? -18.195 0.364 6.482 1.00 90.81 182 VAL A O 1
ATOM 1361 N N . CYS A 1 183 ? -19.677 -1.271 6.920 1.00 93.25 183 CYS A N 1
ATOM 1362 C CA . CYS A 1 183 ? -19.826 -1.738 5.547 1.00 93.25 183 CYS A CA 1
ATOM 1363 C C . CYS A 1 183 ? -21.030 -1.051 4.907 1.00 93.25 183 CYS A C 1
ATOM 1365 O O . CYS A 1 183 ? -22.187 -1.278 5.272 1.00 93.25 183 CYS A O 1
ATOM 1367 N N . GLN A 1 184 ? -20.753 -0.166 3.958 1.00 93.06 184 GLN A N 1
ATOM 1368 C CA . GLN A 1 184 ? -21.765 0.629 3.282 1.00 93.06 184 GLN A CA 1
ATOM 1369 C C . GLN A 1 184 ? -22.477 -0.194 2.205 1.00 93.06 184 GLN A C 1
ATOM 1371 O O . GLN A 1 184 ? -22.083 -1.304 1.860 1.00 93.06 184 GLN A O 1
ATOM 1376 N N . ASN A 1 185 ? -23.579 0.351 1.686 1.00 94.31 185 ASN A N 1
ATOM 1377 C CA . ASN A 1 185 ? -24.278 -0.153 0.498 1.00 94.31 185 ASN A CA 1
ATOM 1378 C C . ASN A 1 185 ? -24.664 -1.648 0.511 1.00 94.31 185 ASN A C 1
ATOM 1380 O O . ASN A 1 185 ? -24.900 -2.239 -0.538 1.00 94.31 185 ASN A O 1
ATOM 1384 N N . GLY A 1 186 ? -24.822 -2.229 1.703 1.00 90.69 186 GLY A N 1
ATOM 1385 C CA . GLY A 1 186 ? -25.252 -3.615 1.876 1.00 90.69 186 GLY A CA 1
ATOM 1386 C C . GLY A 1 186 ? -24.121 -4.639 1.951 1.00 90.69 186 GLY A C 1
ATOM 1387 O O . GLY A 1 186 ? -24.427 -5.825 1.897 1.00 90.69 186 GLY A O 1
ATOM 1388 N N . GLY A 1 187 ? -22.863 -4.207 2.094 1.00 93.00 187 GLY A N 1
ATOM 1389 C CA . GLY A 1 187 ? -21.743 -5.114 2.346 1.00 93.00 187 GLY A CA 1
ATOM 1390 C C . GLY A 1 187 ? -21.862 -5.852 3.685 1.00 93.00 187 GLY A C 1
ATOM 1391 O O . GLY A 1 187 ? -22.421 -5.326 4.654 1.00 93.00 187 GLY A O 1
ATOM 1392 N N . GLU A 1 188 ? -21.332 -7.073 3.747 1.00 91.31 188 GLU A N 1
ATOM 1393 C CA . GLU A 1 188 ? -21.332 -7.903 4.956 1.00 91.31 188 GLU A CA 1
ATOM 1394 C C . GLU A 1 188 ? -19.993 -7.782 5.696 1.00 91.31 188 GLU A C 1
ATOM 1396 O O . GLU A 1 188 ? -18.930 -7.903 5.098 1.00 91.31 188 GLU A O 1
ATOM 1401 N N . CYS A 1 189 ? -20.021 -7.531 7.009 1.00 90.31 189 CYS A N 1
ATOM 1402 C CA . CYS A 1 189 ? -18.796 -7.343 7.789 1.00 90.31 189 CYS A CA 1
ATOM 1403 C C . CYS A 1 189 ? -18.252 -8.666 8.337 1.00 90.31 189 CYS A C 1
ATOM 1405 O O . CYS A 1 189 ? -18.917 -9.341 9.129 1.00 90.31 189 CYS A O 1
ATOM 1407 N N . GLY A 1 190 ? -17.010 -8.993 7.981 1.00 85.19 190 GLY A N 1
ATOM 1408 C CA . GLY A 1 190 ? -16.218 -10.068 8.567 1.00 85.19 190 GLY A CA 1
ATOM 1409 C C . GLY A 1 190 ? -15.114 -9.520 9.487 1.00 85.19 190 GLY A C 1
ATOM 1410 O O . GLY A 1 190 ? -14.361 -8.643 9.076 1.00 85.19 190 GLY A O 1
ATOM 1411 N N . PRO A 1 191 ? -14.926 -10.061 10.708 1.00 69.06 191 PRO A N 1
ATOM 1412 C CA . PRO A 1 191 ? -13.987 -9.505 11.697 1.00 69.06 191 PRO A CA 1
ATOM 1413 C C . PRO A 1 191 ? -12.502 -9.559 11.289 1.00 69.06 191 PRO A C 1
ATOM 1415 O O . PRO A 1 191 ? -11.676 -8.897 11.908 1.00 69.06 191 PRO A O 1
ATOM 1418 N N . VAL A 1 192 ? -12.153 -10.363 10.277 1.00 64.69 192 VAL A N 1
ATOM 1419 C CA . VAL A 1 192 ? -10.774 -10.516 9.771 1.00 64.69 192 VAL A CA 1
ATOM 1420 C C . VAL A 1 192 ? -10.648 -10.072 8.316 1.00 64.69 192 VAL A C 1
ATOM 1422 O O . VAL A 1 192 ? -9.627 -9.509 7.942 1.00 64.69 192 VAL A O 1
ATOM 1425 N N . GLU A 1 193 ? -11.666 -10.326 7.492 1.00 73.69 193 GLU A N 1
ATOM 1426 C CA . GLU A 1 193 ? -11.604 -10.047 6.050 1.00 73.69 193 GLU A CA 1
ATOM 1427 C C . GLU A 1 193 ? -12.113 -8.641 5.689 1.00 73.69 193 GLU A C 1
ATOM 1429 O O . GLU A 1 193 ? -11.928 -8.199 4.560 1.00 73.69 193 GLU A O 1
ATOM 1434 N N . GLY A 1 194 ? -12.684 -7.909 6.655 1.00 86.75 194 GLY A N 1
ATOM 1435 C CA . GLY A 1 194 ? -13.267 -6.589 6.434 1.00 86.75 194 GLY A CA 1
ATOM 1436 C C . GLY A 1 194 ? -14.655 -6.686 5.806 1.00 86.75 194 GLY A C 1
ATOM 1437 O O . GLY A 1 194 ? -15.417 -7.606 6.112 1.00 86.75 194 GLY A O 1
ATOM 1438 N N . CYS A 1 195 ? -15.004 -5.725 4.954 1.00 90.62 195 CYS A N 1
ATOM 1439 C CA . CYS A 1 195 ? -16.287 -5.720 4.261 1.00 90.62 195 CYS A CA 1
ATOM 1440 C C . CYS A 1 195 ? -16.267 -6.599 3.006 1.00 90.62 195 CYS A C 1
ATOM 1442 O O . CYS A 1 195 ? -15.474 -6.377 2.094 1.00 90.62 195 CYS A O 1
ATOM 1444 N N . ASP A 1 196 ? -17.191 -7.555 2.935 1.00 91.81 196 ASP A N 1
ATOM 1445 C CA . ASP A 1 196 ? -17.505 -8.297 1.719 1.00 91.81 196 ASP A CA 1
ATOM 1446 C C . ASP A 1 196 ? -18.529 -7.516 0.889 1.00 91.81 196 ASP A C 1
ATOM 1448 O O . ASP A 1 196 ? -19.693 -7.366 1.273 1.00 91.81 196 ASP A O 1
ATOM 1452 N N . CYS A 1 197 ? -18.078 -7.011 -0.258 1.00 92.44 197 CYS A N 1
ATOM 1453 C CA . CYS A 1 197 ? -18.906 -6.272 -1.207 1.00 92.44 197 CYS A CA 1
ATOM 1454 C C . CYS A 1 197 ? -19.392 -7.140 -2.382 1.00 92.44 197 CYS A C 1
ATOM 1456 O O . CYS A 1 197 ? -20.037 -6.614 -3.288 1.00 92.44 197 CYS A O 1
ATOM 1458 N N . SER A 1 198 ? -19.087 -8.445 -2.402 1.00 90.94 198 SER A N 1
ATOM 1459 C CA . SER A 1 198 ? -19.275 -9.314 -3.578 1.00 90.94 198 SER A CA 1
ATOM 1460 C C . SER A 1 198 ? -20.731 -9.492 -4.021 1.00 90.94 198 SER A C 1
ATOM 1462 O O . SER A 1 198 ? -20.984 -9.729 -5.203 1.00 90.94 198 SER A O 1
ATOM 1464 N N . ASP A 1 199 ? -21.681 -9.310 -3.103 1.00 91.88 199 ASP A N 1
ATOM 1465 C CA . ASP A 1 199 ? -23.125 -9.332 -3.366 1.00 91.88 199 ASP A CA 1
ATOM 1466 C C . ASP A 1 199 ? -23.719 -7.927 -3.629 1.00 91.88 199 ASP A C 1
ATOM 1468 O O . ASP A 1 199 ? -24.939 -7.735 -3.597 1.00 91.88 199 ASP A O 1
ATOM 1472 N N . THR A 1 200 ? -22.872 -6.928 -3.898 1.00 90.69 200 THR A N 1
ATOM 1473 C CA . THR A 1 200 ? -23.262 -5.533 -4.157 1.00 90.69 200 THR A CA 1
ATOM 1474 C C . THR A 1 200 ? -22.692 -5.019 -5.484 1.00 90.69 200 THR A C 1
ATOM 1476 O O . THR A 1 200 ? -21.828 -5.645 -6.089 1.00 90.69 200 THR A O 1
ATOM 1479 N N . ASP A 1 201 ? -23.146 -3.842 -5.925 1.00 94.19 201 ASP A N 1
ATOM 1480 C CA . ASP A 1 201 ? -22.553 -3.115 -7.061 1.00 94.19 201 ASP A CA 1
ATOM 1481 C C . ASP A 1 201 ? -21.405 -2.175 -6.618 1.00 94.19 201 ASP A C 1
ATOM 1483 O O . ASP A 1 201 ? -21.094 -1.202 -7.306 1.00 94.19 201 ASP A O 1
ATOM 1487 N N . TYR A 1 202 ? -20.810 -2.403 -5.444 1.00 93.69 202 TYR A N 1
ATOM 1488 C CA . TYR A 1 202 ? -19.830 -1.510 -4.827 1.00 93.69 202 TYR A CA 1
ATOM 1489 C C . TYR A 1 202 ? -18.495 -2.217 -4.539 1.00 93.69 202 TYR A C 1
ATOM 1491 O O . TYR A 1 202 ? -18.427 -3.435 -4.403 1.00 93.69 202 TYR A O 1
ATOM 1499 N N . GLU A 1 203 ? -17.428 -1.432 -4.435 1.00 90.69 203 GLU A N 1
ATOM 1500 C CA . GLU A 1 203 ? -16.073 -1.819 -4.049 1.00 90.69 203 GLU A CA 1
ATOM 1501 C C . GLU A 1 203 ? -15.492 -0.831 -3.024 1.00 90.69 203 GLU A C 1
ATOM 1503 O O . GLU A 1 203 ? -16.164 0.100 -2.570 1.00 90.69 203 GLU A O 1
ATOM 1508 N N . GLY A 1 204 ? -14.225 -1.033 -2.666 1.00 86.38 204 GLY A N 1
ATOM 1509 C CA . GLY A 1 204 ? -13.544 -0.284 -1.616 1.00 86.38 204 GLY A CA 1
ATOM 1510 C C . GLY A 1 204 ? -13.575 -1.019 -0.281 1.00 86.38 204 GLY A C 1
ATOM 1511 O O . GLY A 1 204 ? -14.317 -1.981 -0.086 1.00 86.38 204 GLY A O 1
ATOM 1512 N N . THR A 1 205 ? -12.735 -0.568 0.645 1.00 87.19 205 THR A N 1
ATOM 1513 C CA . THR A 1 205 ? -12.557 -1.206 1.957 1.00 87.19 205 THR A CA 1
ATOM 1514 C C . THR A 1 205 ? -13.845 -1.230 2.782 1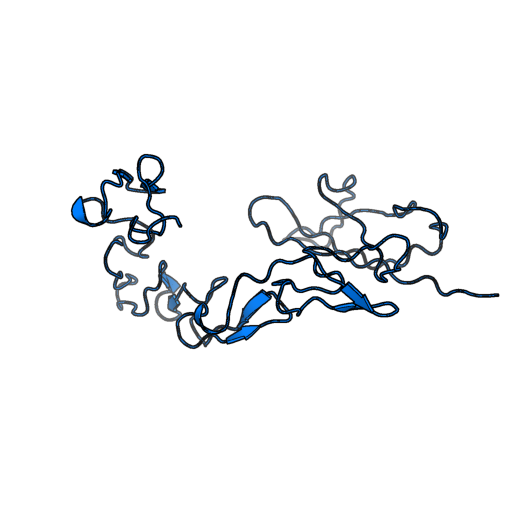.00 87.19 205 THR A C 1
ATOM 1516 O O . THR A 1 205 ? -14.031 -2.117 3.612 1.00 87.19 205 THR A O 1
ATOM 1519 N N . PHE A 1 206 ? -14.736 -0.267 2.545 1.00 91.25 206 PHE A N 1
ATOM 1520 C CA . PHE A 1 206 ? -16.008 -0.093 3.237 1.00 91.25 206 PHE A CA 1
ATOM 1521 C C . PHE A 1 206 ? -17.209 -0.214 2.284 1.00 91.25 206 PHE A C 1
ATOM 1523 O O . PHE A 1 206 ? -18.305 0.226 2.636 1.00 91.25 206 PHE A O 1
ATOM 1530 N N . CYS A 1 207 ? -17.031 -0.792 1.088 1.00 92.50 207 CYS A N 1
ATOM 1531 C CA . CYS A 1 207 ? -18.042 -0.859 0.021 1.00 92.50 207 CYS A CA 1
ATOM 1532 C C . CYS A 1 207 ? -18.633 0.518 -0.350 1.00 92.50 207 CYS A C 1
ATOM 1534 O O . CYS A 1 207 ? -19.834 0.665 -0.597 1.00 92.50 207 CYS A O 1
ATOM 1536 N N . GLU A 1 208 ? -17.810 1.562 -0.322 1.00 93.25 208 GLU A N 1
ATOM 1537 C CA . GLU A 1 208 ? -18.199 2.964 -0.477 1.00 93.25 208 GLU A CA 1
ATOM 1538 C C . GLU A 1 208 ? -18.122 3.477 -1.925 1.00 93.25 208 GLU A C 1
ATOM 1540 O O . GLU A 1 208 ? -18.667 4.541 -2.238 1.00 93.25 208 GLU A O 1
ATOM 1545 N N . ILE A 1 209 ? -17.467 2.729 -2.812 1.00 91.50 209 ILE A N 1
ATOM 1546 C CA . ILE A 1 209 ? -17.198 3.115 -4.201 1.00 91.50 209 ILE A CA 1
ATOM 1547 C C . ILE A 1 209 ? -18.137 2.331 -5.114 1.00 91.50 209 ILE A C 1
ATOM 1549 O O . ILE A 1 209 ? -18.224 1.121 -5.006 1.00 91.50 209 ILE A O 1
ATOM 1553 N N . LEU A 1 210 ? -18.865 2.990 -6.014 1.00 91.25 210 LEU A N 1
ATOM 1554 C CA . LEU A 1 210 ? -19.720 2.296 -6.985 1.00 91.25 210 LEU A CA 1
ATOM 1555 C C . LEU A 1 210 ? -18.859 1.732 -8.126 1.00 91.25 210 LEU A C 1
ATOM 1557 O O . LEU A 1 210 ? -18.118 2.498 -8.744 1.00 91.25 210 LEU A O 1
ATOM 1561 N N . PHE A 1 211 ? -19.009 0.445 -8.449 1.00 82.19 211 PHE A N 1
ATOM 1562 C CA . PHE A 1 211 ? -18.398 -0.157 -9.638 1.00 82.19 211 PHE A CA 1
ATOM 1563 C C . PHE A 1 211 ? -18.982 0.517 -10.896 1.00 82.19 211 PHE A C 1
ATOM 1565 O O . PHE A 1 211 ? -20.202 0.531 -11.083 1.00 82.19 211 PHE A O 1
ATOM 1572 N N . THR A 1 212 ? -18.143 1.093 -11.762 1.00 64.06 212 THR A N 1
ATOM 1573 C CA . THR A 1 212 ? -18.573 1.734 -13.027 1.00 64.06 212 THR A CA 1
ATOM 1574 C C . THR A 1 212 ? -17.950 1.099 -14.251 1.00 64.06 212 THR A C 1
ATOM 1576 O O . THR A 1 212 ? -16.724 0.860 -14.203 1.00 64.06 212 THR A O 1
#

Secondary structure (DSSP, 8-state):
-----PPPBPP----TTS----------TTS-TT-SS-SS--EEEE-SSS--EEEEPPPTT---B-SS--TTT----TTPEEETTEEE-EETTEEEESTTS-EE----GGG--TT-EEETTTTEEEPPTTEESTTS-EEEETTTTEEE-TT---B-TTS-B-PPTTEESSSS-EE-TTSGGGS-TTPEEETTTEEE-TTSSEESTTS-EE--